Protein AF-A0A7X7PK47-F1 (afdb_monomer)

Secondary structure (DSSP, 8-state):
-BTTB-----SS-PPPTTPPP---TT----PPEEEEEE-TTTSPSSP-GGG-TT--TT-SB-TT-BGGGT--TT-HHHHHHHHTTEEEEEE---SSSSEEEEEEEEE----SSSTTTBPTTPPPEEEEE-THHHHHHHTTTTS--SHHHHHHHHHHHHHHHHHHHHHHHSTT-PPPP-HHHHHHHHHHHTSSEEEEEE-SHHHHHHHHHHHHHHT--EEEEEE-TTGGGSHHHHHHTT-EEE--SS--S---

pLDDT: mean 95.11, std 7.19, range [50.38, 98.88]

Mean predicted aligned error: 4.0 Å

Nearest PDB structures (foldseek):
  3ooq-assembly1_E  TM=9.339E-01  e=2.790E-23  Thermotoga maritima MSB8
  3k31-assembly1_B  TM=4.280E-01  e=1.822E+00  Anaplasma phagocytophilum str. HZ
  2wyv-assembly1_B  TM=4.588E-01  e=3.217E+00  Thermus thermophilus HB8
  7fc8-assembly1_A  TM=3.462E-01  e=1.329E+00  Moraxella catarrhalis BBH18
  7e2b-assembly1_A  TM=2.911E-01  e=6.862E+00  Pyrococcus furiosus DSM 3638

Solvent-accessible surface area (backbone atoms only — not comparable to full-atom values): 14018 Å² total; per-residue (Å²): 114,57,97,95,36,85,79,79,87,76,92,85,71,82,80,60,89,93,60,89,82,78,91,55,82,97,60,87,88,73,81,64,41,73,43,84,76,35,46,69,24,16,56,28,64,85,76,47,82,93,51,56,60,33,56,74,87,85,44,47,67,33,38,57,42,49,34,65,80,46,39,37,55,75,25,58,57,58,59,54,39,40,75,73,40,34,37,32,35,27,29,34,31,49,43,51,18,47,27,33,6,26,18,38,41,26,36,62,57,96,35,92,40,48,76,75,17,49,36,86,90,59,61,43,29,36,24,24,23,48,62,68,43,19,20,64,65,19,43,88,66,88,38,30,60,38,62,68,39,47,53,53,50,51,52,54,53,51,54,53,13,54,49,50,51,52,28,59,72,39,92,90,47,62,63,81,92,46,59,40,44,50,44,49,30,32,29,57,72,65,64,26,41,31,35,33,34,29,48,50,43,71,58,48,52,53,52,49,54,52,23,65,73,70,62,40,66,61,48,27,31,33,50,28,72,31,40,85,82,42,50,65,63,32,58,78,66,67,35,45,69,50,57,68,98,62,96,71,83,88,82,130

Structure (mmCIF, N/CA/C/O backbone):
data_AF-A0A7X7PK47-F1
#
_entry.id   AF-A0A7X7PK47-F1
#
loop_
_atom_site.group_PDB
_atom_site.id
_atom_site.type_symbol
_atom_site.label_atom_id
_atom_site.label_alt_id
_atom_site.label_comp_id
_atom_site.label_asym_id
_atom_site.label_entity_id
_atom_site.label_seq_id
_atom_site.pdbx_PDB_ins_code
_atom_site.Cartn_x
_atom_site.Cartn_y
_atom_site.Cartn_z
_atom_site.occupancy
_atom_site.B_iso_or_equiv
_atom_site.auth_seq_id
_atom_site.auth_comp_id
_atom_site.auth_asym_id
_atom_site.auth_atom_id
_atom_site.pdbx_PDB_model_num
ATOM 1 N N . MET A 1 1 ? -21.290 -9.380 22.394 1.00 89.62 1 MET A N 1
ATOM 2 C CA . MET A 1 1 ? -20.105 -9.944 21.702 1.00 89.62 1 MET A CA 1
ATOM 3 C C . MET A 1 1 ? -19.661 -11.209 22.420 1.00 89.62 1 MET A C 1
ATOM 5 O O . MET A 1 1 ? -19.899 -11.308 23.618 1.00 89.62 1 MET A O 1
ATOM 9 N N . ARG A 1 2 ? -19.032 -12.152 21.716 1.00 91.00 2 ARG A N 1
ATOM 10 C CA . ARG A 1 2 ? -18.407 -13.356 22.290 1.00 91.00 2 ARG A CA 1
ATOM 11 C C . ARG A 1 2 ? -17.123 -13.644 21.514 1.00 91.00 2 ARG A C 1
ATOM 13 O O . ARG A 1 2 ? -17.132 -13.493 20.296 1.00 91.00 2 ARG A O 1
ATOM 20 N N . ASP A 1 3 ? -16.032 -13.955 22.209 1.00 90.94 3 ASP A N 1
ATOM 21 C CA . ASP A 1 3 ? -14.721 -14.268 21.610 1.00 90.94 3 ASP A CA 1
ATOM 22 C C . ASP A 1 3 ? -14.247 -13.227 20.577 1.00 90.94 3 ASP A C 1
ATOM 24 O O . ASP A 1 3 ? -13.788 -13.547 19.482 1.00 90.94 3 ASP A O 1
ATOM 28 N N . GLY A 1 4 ? -14.436 -11.941 20.899 1.00 89.50 4 GLY A N 1
ATOM 29 C CA . GLY A 1 4 ? -14.064 -10.824 20.024 1.00 89.50 4 GLY A CA 1
ATOM 30 C C . GLY A 1 4 ? -14.956 -10.631 18.788 1.00 89.50 4 GLY A C 1
ATOM 31 O O . GLY A 1 4 ? -14.645 -9.785 17.956 1.00 89.50 4 GLY A O 1
ATOM 32 N N . LYS A 1 5 ? -16.067 -11.370 18.659 1.00 93.69 5 LYS A N 1
ATOM 33 C CA . LYS A 1 5 ? -16.994 -11.296 17.520 1.00 93.69 5 LYS A CA 1
ATOM 34 C C . LYS A 1 5 ? -18.368 -10.750 17.908 1.00 93.69 5 LYS A C 1
ATOM 36 O O . LYS A 1 5 ? -18.851 -10.911 19.038 1.00 93.69 5 LYS A O 1
ATOM 41 N N . ILE A 1 6 ? -19.016 -10.104 16.943 1.00 94.88 6 ILE A N 1
ATOM 42 C CA . ILE A 1 6 ? -20.421 -9.696 17.028 1.00 94.88 6 ILE A CA 1
ATOM 43 C C . ILE A 1 6 ? -21.282 -10.945 16.801 1.00 94.88 6 ILE A C 1
ATOM 45 O O . ILE A 1 6 ? -21.094 -11.645 15.813 1.00 94.88 6 ILE A O 1
ATOM 49 N N . VAL A 1 7 ? -22.195 -11.237 17.732 1.00 94.06 7 VAL A N 1
ATOM 50 C CA . VAL A 1 7 ? -23.067 -12.432 17.685 1.00 94.06 7 VAL A CA 1
ATOM 51 C C . VAL A 1 7 ? -24.526 -12.104 17.369 1.00 94.06 7 VAL A C 1
ATOM 53 O O . VAL A 1 7 ? -25.269 -12.986 16.961 1.00 94.06 7 VAL A O 1
ATOM 56 N N . ALA A 1 8 ? -24.938 -10.850 17.567 1.00 93.62 8 ALA A N 1
ATOM 57 C CA . ALA A 1 8 ? -26.278 -10.355 17.278 1.00 93.62 8 ALA A CA 1
ATOM 58 C C . ALA A 1 8 ? -26.243 -8.821 17.150 1.00 93.62 8 ALA A C 1
ATOM 60 O O . ALA A 1 8 ? -25.440 -8.170 17.824 1.00 93.62 8 ALA A O 1
ATOM 61 N N . VAL A 1 9 ? -27.112 -8.266 16.300 1.00 94.81 9 VAL A N 1
ATOM 62 C CA . VAL A 1 9 ? -27.366 -6.824 16.129 1.00 94.81 9 VAL A CA 1
ATOM 63 C C . VAL A 1 9 ? -28.874 -6.634 15.946 1.00 94.81 9 VAL A C 1
ATOM 65 O O . VAL A 1 9 ? -29.484 -7.354 15.161 1.00 94.81 9 VAL A O 1
ATOM 68 N N . GLY A 1 10 ? -29.489 -5.717 16.694 1.00 93.31 10 GLY A N 1
ATOM 69 C CA . GLY A 1 10 ? -30.947 -5.583 16.771 1.00 93.31 10 GLY A CA 1
ATOM 70 C C . GLY A 1 10 ? -31.377 -4.575 17.838 1.00 93.31 10 GLY A C 1
ATOM 71 O O . GLY A 1 10 ? -30.533 -4.063 18.569 1.00 93.31 10 GLY A O 1
ATOM 72 N N . ARG A 1 11 ? -32.680 -4.268 17.898 1.00 91.44 11 ARG A N 1
ATOM 73 C CA . AR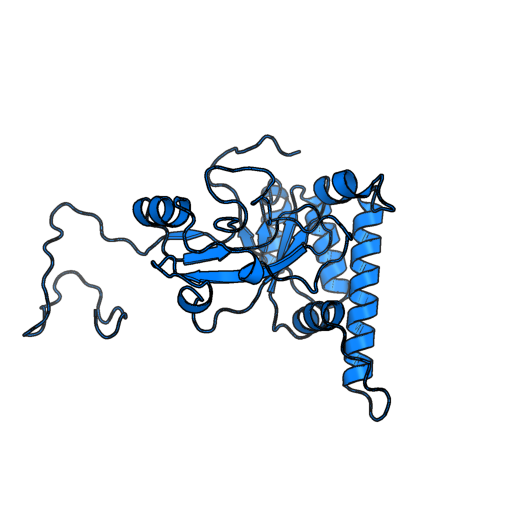G A 1 11 ? -33.243 -3.259 18.818 1.00 91.44 11 ARG A CA 1
ATOM 74 C C . ARG A 1 11 ? -33.498 -3.804 20.224 1.00 91.44 11 ARG A C 1
ATOM 76 O O . ARG A 1 11 ? -33.153 -3.138 21.189 1.00 91.44 11 ARG A O 1
ATOM 83 N N . ASP A 1 12 ? -34.004 -5.029 20.314 1.00 89.94 12 ASP A N 1
ATOM 84 C CA . ASP A 1 12 ? -34.453 -5.644 21.567 1.00 89.94 12 ASP A CA 1
ATOM 85 C C . ASP A 1 12 ? -33.727 -6.981 21.772 1.00 89.94 12 ASP A C 1
ATOM 87 O O . ASP A 1 12 ? -34.312 -8.058 21.695 1.00 89.94 12 ASP A O 1
ATOM 91 N N . ILE A 1 13 ? -32.400 -6.918 21.921 1.00 91.56 13 ILE A N 1
ATOM 92 C CA . ILE A 1 13 ? -31.579 -8.104 22.188 1.00 91.56 13 ILE A CA 1
ATOM 93 C C . ILE A 1 13 ? -31.424 -8.261 23.695 1.00 91.56 13 ILE A C 1
ATOM 95 O O . ILE A 1 13 ? -30.743 -7.460 24.337 1.00 91.56 13 ILE A O 1
ATOM 99 N N . ASP A 1 14 ? -31.977 -9.342 24.235 1.00 89.19 14 ASP A N 1
ATOM 100 C CA . ASP A 1 14 ? -31.750 -9.714 25.625 1.00 89.19 14 ASP A CA 1
ATOM 101 C C . ASP A 1 14 ? -30.285 -10.097 25.854 1.00 89.19 14 ASP A C 1
ATOM 103 O O . ASP A 1 14 ? -29.703 -10.921 25.139 1.00 89.19 14 ASP A O 1
ATOM 107 N N . ALA A 1 15 ? -29.678 -9.509 26.884 1.00 89.31 15 ALA A N 1
ATOM 108 C CA . ALA A 1 15 ? -28.347 -9.894 27.321 1.00 89.31 15 ALA A CA 1
ATOM 109 C C . ALA A 1 15 ? -28.415 -11.268 28.016 1.00 89.31 15 ALA A C 1
ATOM 111 O O . ALA A 1 15 ? -29.100 -11.398 29.034 1.00 89.31 15 ALA A O 1
ATOM 112 N N . PRO A 1 16 ? -27.692 -12.298 27.528 1.00 88.12 16 PRO A N 1
ATOM 113 C CA . PRO A 1 16 ? -27.617 -13.575 28.226 1.00 88.12 16 PRO A CA 1
ATOM 114 C C . PRO A 1 16 ? -27.041 -13.409 29.644 1.00 88.12 16 PRO A C 1
ATOM 116 O O . PRO A 1 16 ? -26.240 -12.495 29.876 1.00 88.12 16 PRO A O 1
ATOM 119 N N . PRO A 1 17 ? -27.362 -14.318 30.584 1.00 90.56 17 PRO A N 1
ATOM 120 C CA . PRO A 1 17 ? -26.787 -14.291 31.925 1.00 90.56 17 PRO A CA 1
ATOM 121 C C . PRO A 1 17 ? -25.252 -14.256 31.902 1.00 90.56 17 PRO A C 1
ATOM 123 O O . PRO A 1 17 ? -24.614 -14.933 31.096 1.00 90.56 17 PRO A O 1
ATOM 126 N N . GLY A 1 18 ? -24.655 -13.471 32.803 1.00 89.00 18 GLY A N 1
ATOM 127 C CA . GLY A 1 18 ? -23.197 -13.372 32.951 1.00 89.00 18 GLY A CA 1
ATOM 128 C C . GLY A 1 18 ? -22.487 -12.500 31.908 1.00 89.00 18 GLY A C 1
ATOM 129 O O . GLY A 1 18 ? -21.261 -12.410 31.930 1.00 89.00 18 GLY A O 1
ATOM 130 N N . VAL A 1 19 ? -23.218 -11.835 31.008 1.00 92.06 19 VAL A N 1
ATOM 131 C CA . VAL A 1 19 ? -22.637 -10.873 30.062 1.00 92.06 19 VAL A CA 1
ATOM 132 C C . VAL A 1 19 ? -22.587 -9.478 30.686 1.00 92.06 19 VAL A C 1
ATOM 134 O O . VAL A 1 19 ? -23.551 -9.010 31.287 1.00 92.06 19 VAL A O 1
ATOM 137 N N . ARG A 1 20 ? -21.460 -8.778 30.511 1.00 92.56 20 ARG A N 1
ATOM 138 C CA . ARG A 1 20 ? -21.341 -7.363 30.880 1.00 92.56 20 ARG A CA 1
ATOM 139 C C . 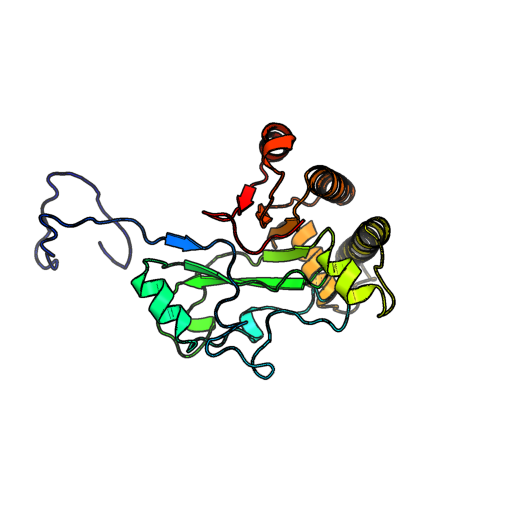ARG A 1 20 ? -22.246 -6.515 29.987 1.00 92.56 20 ARG A C 1
ATOM 141 O O . ARG A 1 20 ? -22.025 -6.445 28.779 1.00 92.56 20 ARG A O 1
ATOM 148 N N . VAL A 1 21 ? -23.201 -5.824 30.600 1.00 93.69 21 VAL A N 1
ATOM 149 C CA . VAL A 1 21 ? -24.026 -4.809 29.937 1.00 93.69 21 VAL A CA 1
ATOM 150 C C . VAL A 1 21 ? -23.336 -3.453 30.060 1.00 93.69 21 VAL A C 1
ATOM 152 O O . VAL A 1 21 ? -22.875 -3.076 31.137 1.00 93.69 21 VAL A O 1
ATOM 155 N N . ILE A 1 22 ? -23.225 -2.739 28.942 1.00 94.25 22 ILE A N 1
ATOM 156 C CA . ILE A 1 22 ? -22.729 -1.363 28.889 1.00 94.25 22 ILE A CA 1
ATOM 157 C C . ILE A 1 22 ? -23.900 -0.503 28.424 1.00 94.25 22 ILE A C 1
ATOM 159 O O . ILE A 1 22 ? -24.361 -0.668 27.297 1.00 94.25 22 ILE A O 1
ATOM 163 N N . ASP A 1 23 ? -24.383 0.387 29.291 1.00 93.50 23 ASP A N 1
ATOM 164 C CA . ASP A 1 23 ? -25.418 1.353 28.928 1.00 93.50 23 ASP A CA 1
ATOM 165 C C . ASP A 1 23 ? -24.807 2.459 28.056 1.00 93.50 23 ASP A C 1
ATOM 167 O O . ASP A 1 23 ? -23.965 3.241 28.500 1.00 93.50 23 ASP A O 1
ATOM 171 N N . ALA A 1 24 ? -25.214 2.482 26.790 1.00 95.06 24 ALA A N 1
ATOM 172 C CA . ALA A 1 24 ? -24.794 3.456 25.793 1.00 95.06 24 ALA A CA 1
ATOM 173 C C . ALA A 1 24 ? -25.931 4.432 25.436 1.00 95.06 24 ALA A C 1
ATOM 175 O O . ALA A 1 24 ? -25.931 5.003 24.345 1.00 95.06 24 ALA A O 1
ATOM 176 N N . THR A 1 25 ? -26.912 4.629 26.325 1.00 96.31 25 THR A N 1
ATOM 177 C CA . THR A 1 25 ? -28.018 5.571 26.107 1.00 96.31 25 THR A CA 1
ATOM 178 C C . THR A 1 25 ? -27.485 6.969 25.778 1.00 96.31 25 THR A C 1
ATOM 180 O O . THR A 1 25 ? -26.636 7.524 26.478 1.00 96.31 25 THR A O 1
ATOM 183 N N . GLY A 1 26 ? -27.959 7.542 24.667 1.00 97.56 26 GLY A N 1
ATOM 184 C CA . GLY A 1 26 ? -27.499 8.843 24.167 1.00 97.56 26 GLY A CA 1
ATOM 185 C C . GLY A 1 26 ? -26.080 8.845 23.578 1.00 97.56 26 GLY A C 1
ATOM 186 O O . GLY A 1 26 ? -25.513 9.919 23.375 1.00 97.56 26 GLY A O 1
ATOM 187 N N . LYS A 1 27 ? -25.484 7.674 23.321 1.00 97.00 27 LYS A N 1
ATOM 188 C CA . LYS A 1 27 ? -24.175 7.517 22.669 1.00 97.00 27 LYS A CA 1
ATOM 189 C C . LYS A 1 27 ? -24.319 6.884 21.288 1.00 97.00 27 LYS A C 1
ATOM 191 O O . LYS A 1 27 ? -25.345 6.301 20.949 1.00 97.00 27 LYS A O 1
ATOM 196 N N . TRP A 1 28 ? -23.246 6.981 20.511 1.00 95.94 28 TRP A N 1
ATOM 197 C CA . TRP A 1 28 ? -23.112 6.312 19.224 1.00 95.94 28 TRP A CA 1
ATOM 198 C C . TRP A 1 28 ? -22.205 5.096 19.367 1.00 95.94 28 TRP A C 1
ATOM 200 O O . TRP A 1 28 ? -21.148 5.174 19.990 1.00 95.94 28 TRP A O 1
ATOM 210 N N . VAL A 1 29 ? -22.622 3.983 18.768 1.00 94.75 29 VAL A N 1
ATOM 211 C CA . VAL A 1 29 ? -21.804 2.779 18.621 1.00 94.75 29 VAL A CA 1
ATOM 212 C C . VAL A 1 29 ? -21.589 2.570 17.133 1.00 94.75 29 VAL A C 1
ATOM 214 O O . VAL A 1 29 ? -22.546 2.374 16.386 1.00 94.75 29 VAL A O 1
ATOM 217 N N . THR A 1 30 ? -20.336 2.636 16.700 1.00 96.31 30 THR A N 1
ATOM 218 C CA . THR A 1 30 ? -19.949 2.483 15.297 1.00 96.31 30 THR A CA 1
ATOM 219 C C . THR A 1 30 ? -18.968 1.322 15.156 1.00 96.31 30 THR A C 1
ATOM 221 O O . THR A 1 30 ? -18.311 0.942 16.131 1.00 96.31 30 THR A O 1
ATOM 224 N N . PRO A 1 31 ? -18.813 0.757 13.949 1.00 96.44 31 PRO A N 1
ATOM 225 C CA . PRO A 1 31 ? -17.600 0.029 13.616 1.00 96.44 31 PRO A CA 1
ATOM 226 C C . PRO A 1 31 ? -16.376 0.923 13.839 1.00 96.44 31 PRO A C 1
ATOM 228 O O . PRO A 1 31 ? -16.463 2.152 13.745 1.00 96.44 31 PRO A O 1
ATOM 231 N N . GLY A 1 32 ? -15.236 0.304 14.123 1.00 97.44 32 GLY A N 1
ATOM 232 C CA . GLY A 1 32 ? -13.972 1.022 14.105 1.00 97.44 32 GLY A CA 1
ATOM 233 C C . GLY A 1 32 ? -13.611 1.449 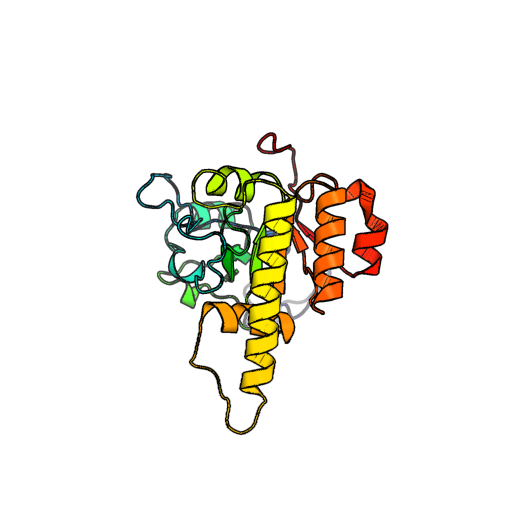12.683 1.00 97.44 32 GLY A C 1
ATOM 234 O O . GLY A 1 32 ? -13.883 0.726 11.723 1.00 97.44 32 GLY A O 1
ATOM 235 N N . VAL A 1 33 ? -12.992 2.619 12.551 1.00 97.56 33 VAL A N 1
ATOM 236 C CA . VAL A 1 33 ? -12.533 3.145 11.263 1.00 97.56 33 VAL A CA 1
ATOM 237 C C . VAL A 1 33 ? -11.329 2.333 10.783 1.00 97.56 33 VAL A C 1
ATOM 239 O O . VAL A 1 33 ? -10.490 1.909 11.590 1.00 97.56 33 VAL A O 1
ATOM 242 N N . ILE A 1 34 ? -11.274 2.101 9.471 1.00 97.31 34 ILE A N 1
ATOM 243 C CA . ILE A 1 34 ? -10.166 1.443 8.779 1.00 97.31 34 ILE A CA 1
AT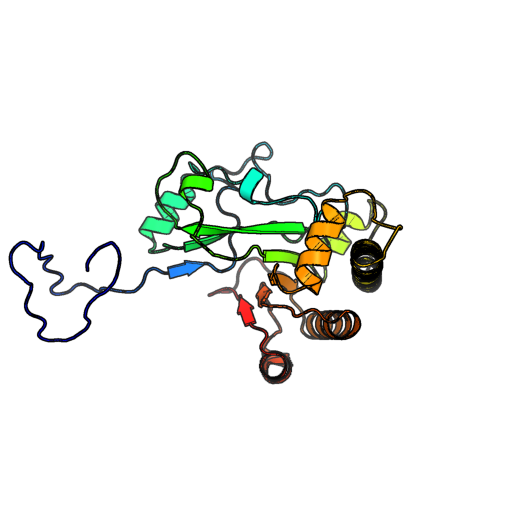OM 244 C C . ILE A 1 34 ? -9.465 2.497 7.931 1.00 97.31 34 ILE A C 1
ATOM 246 O O . ILE A 1 34 ? -10.080 3.080 7.042 1.00 97.31 34 ILE A O 1
ATOM 250 N N . ASP A 1 35 ? -8.185 2.716 8.200 1.00 96.75 35 ASP A N 1
ATOM 251 C CA . ASP A 1 35 ? -7.337 3.561 7.369 1.00 96.75 35 ASP A CA 1
ATOM 252 C C . ASP A 1 35 ? -6.606 2.691 6.335 1.00 96.75 35 ASP A C 1
ATOM 254 O O . ASP A 1 35 ? -5.725 1.899 6.675 1.00 96.75 35 ASP A O 1
ATOM 258 N N . SER A 1 36 ? -6.995 2.797 5.064 1.00 96.19 36 SER A N 1
ATOM 259 C CA . SER A 1 36 ? -6.420 1.986 3.981 1.00 96.19 36 SER A CA 1
ATOM 260 C C . SER A 1 36 ? -5.066 2.488 3.470 1.00 96.19 36 SER A C 1
ATOM 262 O O . SER A 1 36 ? -4.492 1.862 2.586 1.00 96.19 36 SER A O 1
ATOM 264 N N . HIS A 1 37 ? -4.567 3.630 3.950 1.00 97.06 37 HIS A N 1
ATOM 265 C CA . HIS A 1 37 ? -3.251 4.138 3.565 1.00 97.06 37 HIS A CA 1
ATOM 266 C C . HIS A 1 37 ? -2.679 4.974 4.695 1.00 97.06 37 HIS A C 1
ATOM 268 O O . HIS A 1 37 ? -2.955 6.166 4.810 1.00 97.06 37 HIS A O 1
ATOM 274 N N . SER A 1 38 ? -1.768 4.369 5.445 1.00 96.94 38 SER A N 1
ATOM 275 C CA . SER A 1 38 ? -1.103 5.020 6.557 1.00 96.94 38 SER A CA 1
ATOM 276 C C . SER A 1 38 ? 0.415 4.912 6.468 1.00 96.94 38 SER A C 1
ATOM 278 O O . SER A 1 38 ? 0.968 4.029 5.810 1.00 96.94 38 SER A O 1
ATOM 280 N N . HIS A 1 39 ? 1.076 5.817 7.181 1.00 97.12 39 HIS A N 1
ATOM 281 C CA . HIS A 1 39 ? 2.518 5.795 7.422 1.00 97.12 39 HIS A CA 1
ATOM 282 C C . HIS A 1 39 ? 2.842 5.857 8.926 1.00 97.12 39 HIS A C 1
ATOM 284 O O . HIS A 1 39 ? 3.969 6.168 9.303 1.00 97.12 39 HIS A O 1
ATOM 290 N N . LEU A 1 40 ? 1.850 5.621 9.799 1.00 96.94 40 LEU A N 1
ATOM 291 C CA . LEU A 1 40 ? 2.068 5.619 11.248 1.00 96.94 40 LEU A CA 1
ATOM 292 C C . LEU A 1 40 ? 3.109 4.571 11.648 1.00 96.94 40 LEU A C 1
ATOM 294 O O . LEU A 1 40 ? 3.144 3.479 11.083 1.00 96.94 40 LEU A O 1
ATOM 298 N N . GLY A 1 41 ? 3.945 4.905 12.627 1.00 97.12 41 GLY A N 1
ATOM 299 C CA . GLY A 1 41 ? 5.080 4.081 13.036 1.00 97.12 41 GLY A CA 1
ATOM 300 C C . GLY A 1 41 ? 6.304 4.180 12.120 1.00 97.12 41 GLY A C 1
ATOM 301 O O . GLY A 1 41 ? 7.406 4.172 12.654 1.00 97.12 41 GLY A O 1
ATOM 302 N N . ASP A 1 42 ? 6.131 4.320 10.800 1.00 97.50 42 ASP A N 1
ATOM 303 C CA . ASP A 1 42 ? 7.233 4.554 9.841 1.00 97.50 42 ASP A CA 1
ATOM 304 C C . ASP A 1 42 ? 7.652 6.035 9.778 1.00 97.50 42 ASP A C 1
ATOM 306 O O . ASP A 1 42 ? 8.787 6.364 9.439 1.00 97.50 42 ASP A O 1
ATOM 310 N N . TYR A 1 43 ? 6.716 6.938 10.092 1.00 97.00 43 TYR A N 1
ATOM 311 C CA . TYR A 1 43 ? 6.944 8.369 10.304 1.00 97.00 43 TYR A CA 1
ATOM 312 C C . TYR A 1 43 ? 6.367 8.796 11.662 1.00 97.00 43 TYR A C 1
ATOM 314 O O . TYR A 1 43 ? 5.282 9.388 11.717 1.00 97.00 43 TYR A O 1
ATOM 322 N N . PRO A 1 44 ? 7.047 8.464 12.773 1.00 96.19 44 PRO A N 1
ATOM 323 C CA . PRO A 1 44 ? 6.519 8.671 14.109 1.00 96.19 44 PRO A CA 1
ATOM 324 C C . PRO A 1 44 ? 6.569 10.132 14.560 1.00 96.19 44 PRO A C 1
ATOM 326 O O . PRO A 1 44 ? 7.282 10.960 13.989 1.00 96.19 44 PRO A O 1
ATOM 329 N N . ALA A 1 45 ? 5.823 10.444 15.624 1.00 93.94 45 ALA A N 1
ATOM 330 C CA . ALA A 1 45 ? 5.859 11.754 16.266 1.00 93.94 45 ALA A CA 1
ATOM 331 C C . ALA A 1 45 ? 6.674 11.732 17.582 1.00 93.94 45 ALA A C 1
ATOM 333 O O . ALA A 1 45 ? 6.498 10.818 18.390 1.00 93.94 45 ALA A O 1
ATOM 334 N N . PRO A 1 46 ? 7.498 12.762 17.868 1.00 93.62 46 PRO A N 1
ATOM 335 C CA . PRO A 1 46 ? 7.842 13.873 16.982 1.00 93.62 46 PRO A CA 1
ATOM 336 C C . PRO A 1 46 ? 8.684 13.402 15.788 1.00 93.62 46 PRO A C 1
ATOM 338 O O . PRO A 1 46 ? 9.605 12.604 15.946 1.00 93.62 46 PRO A O 1
ATOM 341 N N . GLY A 1 47 ? 8.377 13.929 14.601 1.00 93.88 47 GLY A N 1
ATOM 342 C CA . GLY A 1 47 ? 9.101 13.587 13.381 1.00 93.88 47 GLY A CA 1
ATOM 343 C C . GLY A 1 47 ? 10.483 14.231 13.365 1.00 93.88 47 GLY A C 1
ATOM 344 O O . GLY A 1 47 ? 10.598 15.456 13.428 1.00 93.88 47 GLY A O 1
ATOM 345 N N . VAL A 1 48 ? 11.523 13.406 13.268 1.00 93.12 48 VAL A N 1
ATOM 346 C CA . VAL A 1 48 ? 12.915 13.824 13.059 1.00 93.12 48 VAL A CA 1
ATOM 347 C C . VAL A 1 48 ? 13.567 12.926 12.012 1.00 93.12 48 VAL A C 1
ATOM 349 O O . VAL A 1 48 ? 13.118 11.805 11.789 1.00 93.12 48 VAL A O 1
ATOM 352 N N . ASP A 1 49 ? 14.652 13.388 11.390 1.00 92.12 49 ASP A N 1
ATOM 353 C CA . ASP A 1 49 ? 15.316 12.646 10.307 1.00 92.12 49 ASP A CA 1
ATOM 354 C C . ASP A 1 49 ? 15.735 11.225 10.717 1.00 92.12 49 ASP A C 1
ATOM 356 O O . ASP A 1 49 ? 15.657 10.303 9.913 1.00 92.12 49 ASP A O 1
ATOM 360 N N . ALA A 1 50 ? 16.123 11.034 11.983 1.00 91.88 50 ALA A N 1
ATOM 361 C CA . ALA A 1 50 ? 16.588 9.753 12.518 1.00 91.88 50 ALA A CA 1
ATOM 362 C C . ALA A 1 50 ? 15.506 8.662 12.627 1.00 91.88 50 ALA A C 1
ATOM 364 O O . ALA A 1 50 ? 15.845 7.524 12.929 1.00 91.88 50 ALA A O 1
ATOM 365 N N . VAL A 1 51 ? 14.232 9.014 12.442 1.00 91.00 51 VA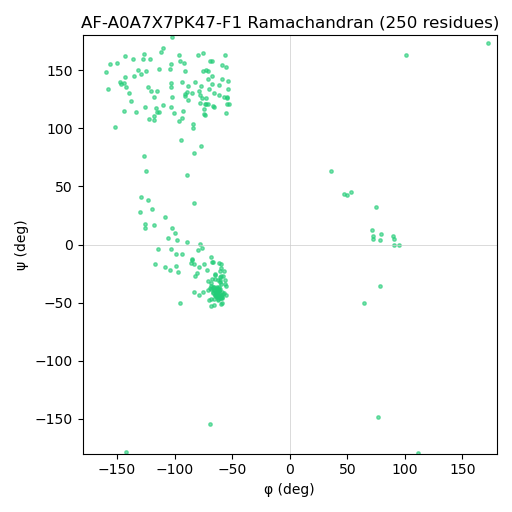L A N 1
ATOM 366 C CA . VAL A 1 51 ? 13.085 8.090 12.516 1.00 91.00 51 VAL A CA 1
ATOM 367 C C . VAL A 1 51 ? 12.240 8.144 11.238 1.00 91.00 51 VAL A C 1
ATOM 369 O O . VAL A 1 51 ? 11.067 7.794 11.235 1.00 91.00 51 VAL A O 1
ATOM 372 N N . SER A 1 52 ? 12.810 8.674 10.152 1.00 93.94 52 SER A N 1
ATOM 373 C CA . SER A 1 52 ? 12.128 8.919 8.879 1.00 93.94 52 SER A CA 1
ATOM 374 C C . SER A 1 52 ? 12.209 7.695 7.957 1.00 93.94 52 SER A C 1
ATOM 376 O O . SER A 1 52 ? 12.737 7.773 6.847 1.00 93.94 52 SER A O 1
ATOM 378 N N . ASP A 1 53 ? 11.681 6.558 8.409 1.00 96.75 53 ASP A N 1
ATOM 379 C CA . ASP A 1 53 ? 11.902 5.244 7.784 1.00 96.75 53 ASP A CA 1
ATOM 380 C C . ASP A 1 53 ? 10.882 4.885 6.684 1.00 96.75 53 ASP A C 1
ATOM 382 O O . ASP A 1 53 ? 10.950 3.826 6.065 1.00 96.75 53 ASP A O 1
ATOM 386 N N . GLY A 1 54 ? 9.939 5.777 6.367 1.00 96.88 54 GLY A N 1
ATOM 387 C CA . GLY A 1 54 ? 8.873 5.481 5.403 1.00 96.88 54 GLY A CA 1
ATOM 388 C C . GLY A 1 54 ? 9.253 5.500 3.911 1.00 96.88 54 GLY A C 1
ATOM 389 O O . GLY A 1 54 ? 8.386 5.228 3.084 1.00 96.88 54 GLY A O 1
ATOM 390 N N . ASN A 1 55 ? 10.486 5.832 3.502 1.00 97.62 55 ASN A N 1
ATOM 391 C CA . ASN A 1 55 ? 10.925 5.715 2.097 1.00 97.62 55 ASN A CA 1
ATOM 392 C C . ASN A 1 55 ? 12.401 5.293 1.988 1.00 97.62 55 ASN A C 1
ATOM 394 O O . ASN A 1 55 ? 13.294 6.090 2.273 1.00 97.62 55 ASN A O 1
ATOM 398 N N . GLU A 1 56 ? 12.658 4.107 1.434 1.00 97.75 56 GLU A N 1
ATOM 399 C CA . GLU A 1 56 ? 14.009 3.598 1.160 1.00 97.75 56 GLU A CA 1
ATOM 400 C C . GLU A 1 56 ? 14.554 4.150 -0.175 1.00 97.75 56 GLU A C 1
ATOM 402 O O . GLU A 1 56 ? 14.487 3.515 -1.225 1.00 97.75 56 GLU A O 1
ATOM 407 N N . MET A 1 57 ? 15.030 5.398 -0.181 1.00 96.56 57 MET A N 1
ATOM 408 C CA . MET A 1 57 ? 15.325 6.163 -1.410 1.00 96.56 57 MET A CA 1
ATOM 409 C C . MET A 1 57 ? 16.703 5.887 -2.043 1.00 96.56 57 MET A C 1
ATOM 411 O O . MET A 1 57 ? 17.356 6.812 -2.554 1.00 96.56 57 MET A O 1
ATOM 415 N N . VAL A 1 58 ? 17.170 4.640 -1.986 1.00 96.06 58 VAL A N 1
ATOM 416 C CA . VAL A 1 58 ? 18.470 4.216 -2.538 1.00 96.06 58 VAL A CA 1
ATOM 417 C C . VAL A 1 58 ? 18.357 3.587 -3.928 1.00 96.06 58 VAL A C 1
ATOM 419 O O . VAL A 1 58 ? 19.324 3.635 -4.687 1.00 96.06 58 VAL A O 1
ATOM 422 N N . ASN A 1 59 ? 17.186 3.054 -4.297 1.00 97.38 59 ASN A N 1
ATOM 423 C CA . ASN A 1 59 ? 16.910 2.462 -5.608 1.00 97.38 59 ASN A CA 1
ATOM 424 C C . ASN A 1 59 ? 15.434 2.679 -6.004 1.00 97.38 59 ASN A C 1
ATOM 426 O O . ASN A 1 59 ? 14.552 2.548 -5.158 1.00 97.38 59 ASN A O 1
ATOM 430 N N . PRO A 1 60 ? 15.106 2.998 -7.272 1.00 98.06 60 PRO A N 1
ATOM 431 C CA . PRO A 1 60 ? 13.711 3.106 -7.703 1.00 98.06 60 PRO A CA 1
ATOM 432 C C . PRO A 1 60 ? 12.894 1.812 -7.544 1.00 98.06 60 PRO A C 1
ATOM 434 O O . PRO A 1 60 ? 11.666 1.902 -7.475 1.00 98.06 60 PRO A O 1
ATOM 437 N N . ASN A 1 61 ? 13.531 0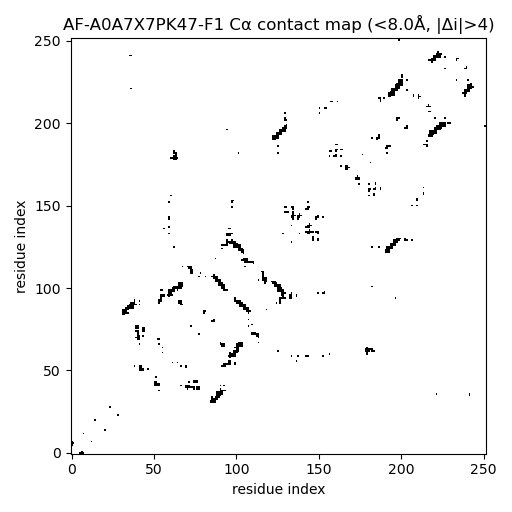.639 -7.499 1.00 98.62 61 ASN A N 1
ATOM 438 C CA . ASN A 1 61 ? 12.911 -0.628 -7.128 1.00 98.62 61 ASN A CA 1
ATOM 439 C C . ASN A 1 61 ? 13.514 -1.125 -5.810 1.00 98.62 61 ASN A C 1
ATOM 441 O O . ASN A 1 61 ? 14.702 -1.418 -5.752 1.00 98.62 61 ASN A O 1
ATOM 445 N N . THR A 1 62 ? 12.688 -1.174 -4.769 1.00 98.62 62 THR A N 1
ATOM 446 C CA . THR A 1 62 ? 13.023 -1.747 -3.460 1.00 98.62 62 THR A CA 1
ATOM 447 C C . THR A 1 62 ? 11.933 -2.730 -3.035 1.00 98.62 62 THR A C 1
ATOM 449 O O . THR A 1 62 ? 11.465 -2.711 -1.896 1.00 98.62 62 THR A O 1
ATOM 452 N N . ALA A 1 63 ? 11.419 -3.547 -3.960 1.00 98.69 63 ALA A N 1
ATOM 453 C CA . ALA A 1 63 ? 10.329 -4.483 -3.667 1.00 98.69 63 ALA A CA 1
ATOM 454 C C . ALA A 1 63 ? 10.693 -5.526 -2.586 1.00 98.69 63 ALA A C 1
ATOM 456 O O . ALA A 1 63 ? 9.809 -6.165 -2.012 1.00 98.69 63 ALA A O 1
ATOM 457 N N . GLU A 1 64 ? 11.977 -5.690 -2.280 1.00 98.44 64 GLU A N 1
ATOM 458 C CA . GLU A 1 64 ? 12.516 -6.537 -1.224 1.00 98.44 64 GLU A CA 1
ATOM 459 C C . GLU A 1 64 ? 12.332 -5.980 0.196 1.00 98.44 64 GLU A C 1
ATOM 461 O O . GLU A 1 64 ? 12.466 -6.757 1.143 1.00 98.44 64 GLU A O 1
ATOM 466 N N . VAL A 1 65 ? 12.025 -4.683 0.370 1.00 98.44 65 VAL A N 1
ATOM 467 C CA . VAL A 1 65 ? 11.835 -4.059 1.698 1.00 98.44 65 VAL A CA 1
ATOM 468 C C . VAL A 1 65 ? 10.377 -4.082 2.151 1.00 98.44 65 VAL A C 1
ATOM 470 O O . VAL A 1 65 ? 9.456 -4.254 1.353 1.00 98.44 65 VAL A O 1
ATOM 473 N N . TRP A 1 66 ? 10.162 -4.010 3.466 1.00 98.00 66 TRP A N 1
ATOM 474 C CA . TRP A 1 66 ? 8.862 -4.242 4.096 1.00 98.00 66 TRP A CA 1
ATOM 475 C C . TRP A 1 66 ? 8.661 -3.196 5.190 1.00 98.00 66 TRP A C 1
ATOM 477 O O . TRP A 1 66 ? 9.461 -3.136 6.122 1.00 98.00 66 TRP A O 1
ATOM 487 N N . ALA A 1 67 ? 7.570 -2.432 5.116 1.00 97.94 67 ALA A N 1
ATOM 488 C CA . ALA A 1 67 ? 7.215 -1.440 6.133 1.00 97.94 67 ALA A CA 1
ATOM 489 C C . ALA A 1 67 ? 7.105 -2.064 7.534 1.00 97.94 67 ALA A C 1
ATOM 491 O O . ALA A 1 67 ? 7.446 -1.442 8.529 1.00 97.94 67 ALA A O 1
ATOM 492 N N . GLU A 1 68 ? 6.715 -3.342 7.650 1.00 96.88 68 GLU A N 1
ATOM 493 C CA . GLU A 1 68 ? 6.636 -3.990 8.968 1.00 96.88 68 GLU A CA 1
ATOM 494 C C . GLU A 1 68 ? 7.973 -4.025 9.728 1.00 96.88 68 GLU A C 1
ATOM 496 O O . GLU A 1 68 ? 7.967 -4.182 10.945 1.00 96.88 68 GLU A O 1
ATOM 501 N N . HIS A 1 69 ? 9.110 -3.873 9.045 1.00 97.25 69 HIS A N 1
ATOM 502 C CA . HIS A 1 69 ? 10.423 -3.827 9.688 1.00 97.25 69 HIS A CA 1
ATOM 503 C C . HIS A 1 69 ? 10.795 -2.439 10.232 1.00 97.25 69 HIS A C 1
ATOM 505 O O . HIS A 1 69 ? 11.699 -2.361 11.061 1.00 97.25 69 HIS A O 1
ATOM 511 N N . SER A 1 70 ? 10.112 -1.375 9.801 1.00 96.25 70 SER A N 1
ATOM 512 C CA . SER A 1 70 ? 10.335 0.007 10.249 1.00 96.25 70 SER A CA 1
ATOM 513 C C . SER A 1 70 ? 9.274 0.509 11.227 1.00 96.25 70 SER A C 1
ATOM 515 O O . SER A 1 70 ? 9.561 1.412 12.008 1.00 96.25 70 SER A O 1
ATOM 517 N N . VAL A 1 71 ? 8.077 -0.093 11.245 1.00 98.06 71 VAL A N 1
ATOM 518 C CA . VAL A 1 71 ? 6.986 0.338 12.132 1.00 98.06 71 VAL A CA 1
ATOM 519 C C . VAL A 1 71 ? 7.442 0.346 13.587 1.00 98.06 71 VAL A C 1
ATOM 521 O O . VAL A 1 71 ? 7.634 -0.716 14.184 1.00 98.06 71 VAL A O 1
ATOM 524 N N . TRP A 1 72 ? 7.513 1.536 14.191 1.00 97.50 72 TRP A N 1
ATOM 525 C CA . TRP A 1 72 ? 7.704 1.695 15.628 1.00 97.50 72 TRP A CA 1
ATOM 526 C C . TRP A 1 72 ? 6.356 1.594 16.368 1.00 97.50 72 TRP A C 1
ATOM 528 O O . TRP A 1 72 ? 5.587 2.556 16.378 1.00 97.50 72 TRP A O 1
ATOM 538 N N . PRO A 1 73 ? 6.035 0.469 17.043 1.00 97.38 73 PRO A N 1
ATOM 539 C CA . PRO A 1 73 ? 4.690 0.222 17.590 1.00 97.38 73 PRO A CA 1
ATOM 540 C C . PRO A 1 73 ? 4.289 1.159 18.736 1.00 97.38 73 PRO A C 1
ATOM 542 O O . PRO A 1 73 ? 3.123 1.215 19.117 1.00 97.38 73 PRO A O 1
ATOM 545 N N . GLN A 1 74 ? 5.268 1.859 19.313 1.00 95.81 74 GLN A N 1
ATOM 546 C CA . GLN A 1 74 ? 5.089 2.772 20.440 1.00 95.81 74 GLN A CA 1
ATOM 547 C C . GLN A 1 74 ? 5.012 4.241 20.002 1.00 95.81 74 GLN A C 1
ATOM 549 O O . GLN A 1 74 ? 5.033 5.122 20.860 1.00 95.81 74 GLN A O 1
ATOM 554 N N . ASP A 1 75 ? 4.917 4.508 18.695 1.00 97.19 75 ASP A N 1
ATOM 555 C CA . ASP A 1 75 ? 4.611 5.837 18.173 1.00 97.19 75 ASP A CA 1
ATOM 556 C C . ASP A 1 75 ? 3.323 6.376 18.836 1.00 97.19 75 ASP A C 1
ATOM 558 O O . ASP A 1 75 ? 2.259 5.755 18.703 1.00 97.19 75 ASP A O 1
ATOM 562 N N . PRO A 1 76 ? 3.374 7.527 19.538 1.00 96.44 76 PRO A N 1
ATOM 563 C CA . PRO A 1 76 ? 2.209 8.090 20.221 1.00 96.44 76 PRO A CA 1
ATOM 564 C C . PRO A 1 76 ? 1.044 8.411 19.272 1.00 96.44 76 PRO A C 1
ATOM 566 O O . PRO A 1 76 ? -0.098 8.550 19.719 1.00 96.44 76 PRO A O 1
ATOM 569 N N . GLN A 1 77 ? 1.286 8.494 17.961 1.00 97.19 77 GLN A N 1
ATOM 570 C CA . GLN A 1 77 ? 0.221 8.668 16.978 1.00 97.19 77 GLN A CA 1
ATOM 571 C C . GLN A 1 77 ? -0.735 7.469 16.906 1.00 97.19 77 GLN A C 1
ATOM 573 O O . GLN A 1 77 ? -1.901 7.666 16.567 1.00 97.19 77 GLN A O 1
ATOM 578 N N . PHE A 1 78 ? -0.317 6.247 17.267 1.00 98.25 78 PHE A N 1
ATOM 579 C CA . PHE A 1 78 ? -1.239 5.104 17.330 1.00 98.25 78 PHE A CA 1
ATOM 580 C C . PHE A 1 78 ? -2.326 5.314 18.387 1.00 98.25 78 PHE A C 1
ATOM 582 O O . PHE A 1 78 ? -3.500 5.040 18.127 1.00 98.25 78 PHE A O 1
ATOM 589 N N . ASP A 1 79 ? -1.954 5.833 19.558 1.00 97.44 79 ASP A N 1
ATOM 590 C CA . ASP A 1 79 ? -2.875 6.156 20.651 1.00 97.44 79 ASP A CA 1
ATOM 591 C C . ASP A 1 79 ? -3.842 7.265 20.236 1.00 97.44 79 ASP A C 1
ATOM 593 O O . ASP A 1 79 ? -5.054 7.143 20.440 1.00 97.44 79 ASP A O 1
ATOM 597 N N . LEU A 1 80 ? -3.318 8.306 19.583 1.00 97.44 80 LEU A N 1
ATOM 598 C CA . LEU A 1 80 ? -4.122 9.392 19.030 1.00 97.44 80 LEU A CA 1
ATOM 599 C C . LEU A 1 80 ? -5.115 8.878 17.973 1.00 97.44 80 LEU A C 1
ATOM 601 O O . LEU A 1 80 ? -6.301 9.206 18.025 1.00 97.44 80 LEU A O 1
ATOM 605 N N . ALA A 1 81 ? -4.665 8.013 17.063 1.00 97.50 81 ALA A N 1
ATOM 606 C CA . ALA A 1 81 ? -5.506 7.389 16.048 1.00 97.50 81 ALA A CA 1
ATOM 607 C C . ALA A 1 81 ? -6.609 6.511 16.669 1.00 97.50 81 ALA A C 1
ATOM 609 O O . ALA A 1 81 ? -7.760 6.575 16.231 1.00 97.50 81 ALA A O 1
ATOM 610 N N . ARG A 1 82 ? -6.311 5.744 17.733 1.00 97.06 82 ARG A N 1
ATOM 611 C CA . ARG A 1 82 ? -7.337 4.975 18.469 1.00 97.06 82 ARG A CA 1
ATOM 612 C C . ARG A 1 82 ? -8.354 5.878 19.145 1.00 97.06 82 ARG A C 1
ATOM 614 O O . ARG A 1 82 ? -9.541 5.565 19.111 1.00 97.06 82 ARG A O 1
ATOM 621 N N . ALA A 1 83 ? -7.914 6.988 19.739 1.00 97.06 83 ALA A N 1
ATOM 622 C CA . ALA A 1 83 ? -8.818 7.974 20.326 1.00 97.06 83 ALA A CA 1
ATOM 623 C C . ALA A 1 83 ? -9.751 8.598 19.269 1.00 97.06 83 ALA A C 1
ATOM 625 O O . ALA A 1 83 ? -10.902 8.899 19.576 1.00 97.06 83 ALA A O 1
ATOM 626 N N . GLY A 1 84 ? -9.286 8.713 18.019 1.00 96.19 84 GLY A N 1
ATOM 627 C CA . GLY A 1 84 ? -10.089 9.087 16.849 1.00 96.19 84 GLY A CA 1
ATOM 628 C C . GLY A 1 84 ? -10.964 7.967 16.264 1.00 96.19 84 GLY A C 1
ATOM 629 O O . GLY A 1 84 ? -11.668 8.199 15.285 1.00 96.19 84 GLY A O 1
ATOM 630 N N . GLY A 1 85 ? -10.945 6.759 16.837 1.00 97.25 85 GLY A N 1
ATOM 631 C CA . GLY A 1 85 ? -11.764 5.623 16.403 1.00 97.25 85 GLY A CA 1
ATOM 632 C C . GLY A 1 85 ? -11.132 4.721 15.337 1.00 97.25 85 GLY A C 1
ATOM 633 O O . GLY A 1 85 ? -11.806 3.810 14.852 1.00 97.25 85 GLY A O 1
ATOM 634 N N . ILE A 1 86 ? -9.858 4.921 14.977 1.00 98.25 86 ILE A N 1
ATOM 635 C CA . ILE A 1 86 ? -9.146 4.067 14.016 1.00 98.25 86 ILE A CA 1
ATOM 636 C C . ILE A 1 86 ? -8.715 2.770 14.701 1.00 98.25 86 ILE A C 1
ATOM 638 O O . ILE A 1 86 ? -7.958 2.777 15.673 1.00 98.25 86 ILE A O 1
ATOM 642 N N . THR A 1 87 ? -9.175 1.641 14.165 1.00 97.94 87 THR A N 1
ATOM 643 C CA . THR A 1 87 ? -8.956 0.306 14.756 1.00 97.94 87 THR A CA 1
ATOM 644 C C . THR A 1 87 ? -8.137 -0.631 13.880 1.00 97.94 87 THR A C 1
ATOM 646 O O . THR A 1 87 ? -7.601 -1.617 14.385 1.00 97.94 87 THR A O 1
ATOM 649 N N . ALA A 1 88 ? -8.002 -0.326 12.592 1.00 98.31 88 ALA A N 1
ATOM 650 C CA . ALA A 1 88 ? -7.130 -1.040 11.675 1.00 98.31 88 ALA A CA 1
ATOM 651 C C . ALA A 1 88 ? -6.502 -0.059 10.687 1.00 98.31 88 ALA A C 1
ATOM 653 O O . ALA A 1 88 ? -7.150 0.909 10.286 1.00 98.31 88 ALA A O 1
ATOM 654 N N . LEU A 1 89 ? -5.249 -0.310 10.320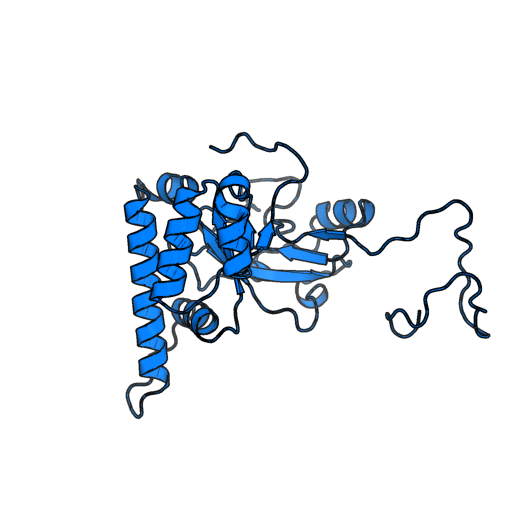 1.00 97.94 89 LEU A N 1
ATOM 655 C CA . LEU A 1 89 ? -4.506 0.503 9.362 1.00 97.94 89 LEU A CA 1
ATOM 656 C C . LEU A 1 89 ? -3.769 -0.410 8.381 1.00 97.94 89 LEU A C 1
ATOM 658 O O . LEU A 1 89 ? -3.259 -1.459 8.782 1.00 97.94 89 LEU A O 1
ATOM 662 N N . GLN A 1 90 ? -3.659 0.006 7.125 1.00 98.38 90 GLN A N 1
ATOM 663 C CA . GLN A 1 90 ? -2.654 -0.514 6.206 1.00 98.38 90 GLN A CA 1
ATOM 664 C C . GLN A 1 90 ? -1.454 0.435 6.216 1.00 98.38 90 GLN A C 1
ATOM 666 O O . GLN A 1 90 ? -1.526 1.537 5.674 1.00 98.38 90 GLN A O 1
ATOM 671 N N . ILE A 1 91 ? -0.363 0.010 6.851 1.00 98.56 91 ILE A N 1
ATOM 672 C CA . ILE A 1 91 ? 0.887 0.770 6.905 1.00 98.56 91 ILE A CA 1
ATOM 673 C C . ILE A 1 91 ? 1.752 0.349 5.727 1.00 98.56 91 ILE A C 1
ATOM 675 O O . ILE A 1 91 ? 1.926 -0.843 5.470 1.00 98.56 91 ILE A O 1
ATOM 679 N N . LEU A 1 92 ? 2.250 1.315 4.969 1.00 98.56 92 LEU A N 1
ATOM 680 C CA . LEU A 1 92 ? 2.935 1.052 3.714 1.00 98.56 92 LEU A CA 1
ATOM 681 C C . LEU A 1 92 ? 3.994 2.120 3.422 1.00 98.56 92 LEU A C 1
ATOM 683 O O . LEU A 1 92 ? 3.850 3.251 3.894 1.00 98.56 92 LEU A O 1
ATOM 687 N N . PRO A 1 93 ? 5.018 1.806 2.605 1.00 98.62 93 PRO A N 1
ATOM 688 C CA . PRO A 1 93 ? 6.026 2.786 2.214 1.00 98.62 93 PRO A CA 1
ATOM 689 C C . PRO A 1 93 ? 5.415 4.033 1.559 1.00 98.62 93 PRO A C 1
ATOM 691 O O . PRO A 1 93 ? 4.271 4.044 1.094 1.00 98.62 93 PRO A O 1
ATOM 694 N N . GLY A 1 94 ? 6.179 5.114 1.474 1.00 97.62 94 GLY A N 1
ATOM 695 C CA . GLY A 1 94 ? 5.790 6.344 0.798 1.00 97.62 94 GLY A CA 1
ATOM 696 C C . GLY A 1 94 ? 5.715 6.200 -0.725 1.00 97.62 94 GLY A C 1
ATOM 697 O O . GLY A 1 94 ? 5.408 5.141 -1.271 1.00 97.62 94 GLY A O 1
ATOM 698 N N . SER A 1 95 ? 5.890 7.308 -1.438 1.00 97.62 95 SER A N 1
ATOM 699 C CA . SER A 1 95 ? 5.753 7.372 -2.900 1.00 97.62 95 SER A CA 1
ATOM 700 C C . SER A 1 95 ? 7.041 7.771 -3.614 1.00 97.62 95 SER A C 1
ATOM 702 O O . SER A 1 95 ? 6.999 8.196 -4.768 1.00 97.62 95 SER A O 1
ATOM 704 N N . ALA A 1 96 ? 8.185 7.673 -2.934 1.00 97.50 96 ALA A N 1
ATOM 705 C CA . ALA A 1 96 ? 9.463 8.025 -3.530 1.00 97.50 96 ALA A CA 1
ATOM 706 C C . ALA A 1 96 ? 9.889 7.049 -4.634 1.00 97.50 96 ALA A C 1
ATOM 708 O O . ALA A 1 96 ? 10.477 7.489 -5.613 1.00 97.50 96 ALA A O 1
ATOM 709 N N . ASN A 1 97 ? 9.592 5.756 -4.501 1.00 98.50 97 ASN A N 1
ATOM 710 C CA . ASN A 1 97 ? 10.101 4.702 -5.384 1.00 98.50 97 ASN A CA 1
ATOM 711 C C . ASN A 1 97 ? 9.033 4.239 -6.380 1.00 98.50 97 ASN A C 1
ATOM 713 O O . ASN A 1 97 ? 7.838 4.342 -6.109 1.00 98.50 97 ASN A O 1
ATOM 717 N N . LEU A 1 98 ? 9.461 3.685 -7.520 1.00 98.75 98 LEU A N 1
ATOM 718 C CA . LEU A 1 98 ? 8.553 3.012 -8.455 1.00 98.75 98 LEU A CA 1
ATOM 719 C C . LEU A 1 98 ? 7.920 1.784 -7.799 1.00 98.75 98 LEU A C 1
ATOM 721 O O . LEU A 1 98 ? 6.706 1.608 -7.885 1.00 98.75 98 LEU A O 1
ATOM 725 N N . PHE A 1 99 ? 8.740 1.003 -7.096 1.00 98.88 99 PHE A N 1
ATOM 726 C CA . PHE A 1 99 ? 8.330 -0.078 -6.208 1.00 98.88 99 PHE A CA 1
ATOM 727 C C . PHE A 1 99 ? 8.898 0.228 -4.822 1.00 98.88 99 PHE A C 1
ATOM 729 O O . PHE A 1 99 ? 10.107 0.183 -4.625 1.00 98.88 99 PHE A O 1
ATOM 736 N N . GLY A 1 100 ? 8.039 0.611 -3.880 1.00 98.56 100 GLY A N 1
ATOM 737 C CA . GLY A 1 100 ? 8.439 1.056 -2.543 1.00 98.56 100 GLY A CA 1
ATOM 738 C C . GLY A 1 100 ? 8.633 -0.061 -1.527 1.00 98.56 100 GLY A C 1
ATOM 739 O O . GLY A 1 100 ? 9.234 0.189 -0.490 1.00 98.56 100 GLY A O 1
ATOM 740 N N . GLY A 1 101 ? 8.136 -1.267 -1.807 1.00 98.62 101 GLY A N 1
ATOM 741 C CA . GLY A 1 101 ? 8.193 -2.402 -0.886 1.00 98.62 101 GLY A CA 1
ATOM 742 C C . GLY A 1 101 ? 6.827 -2.804 -0.331 1.00 98.62 101 GLY A C 1
ATOM 743 O O . GLY A 1 101 ? 5.783 -2.244 -0.690 1.00 98.62 101 GLY A O 1
ATOM 744 N N . ARG A 1 102 ? 6.824 -3.823 0.529 1.00 98.69 102 ARG A N 1
ATOM 745 C CA . ARG A 1 102 ? 5.600 -4.405 1.084 1.00 98.69 102 ARG A CA 1
ATOM 746 C C . ARG A 1 102 ? 5.008 -3.537 2.193 1.00 98.69 102 ARG A C 1
ATOM 748 O O . ARG A 1 102 ? 5.720 -3.085 3.082 1.00 98.69 102 ARG A O 1
ATOM 755 N N . GLY A 1 103 ? 3.693 -3.354 2.170 1.00 98.44 103 GLY A N 1
ATOM 756 C CA . GLY A 1 103 ? 2.906 -2.819 3.279 1.00 98.44 103 GLY A CA 1
ATOM 757 C C . GLY A 1 103 ? 2.300 -3.928 4.139 1.00 98.44 103 GLY A C 1
ATOM 758 O O . GLY A 1 103 ? 2.102 -5.049 3.669 1.00 98.44 103 GLY A O 1
ATOM 759 N N . VAL A 1 104 ? 1.958 -3.605 5.383 1.00 98.38 104 VAL A N 1
ATOM 760 C CA . VAL A 1 104 ? 1.379 -4.513 6.378 1.00 98.38 104 VAL A CA 1
ATOM 761 C C . VAL A 1 104 ? 0.046 -3.976 6.893 1.00 98.38 104 VAL A C 1
ATOM 763 O O . VAL A 1 104 ? -0.093 -2.799 7.215 1.00 98.38 104 VAL A O 1
ATOM 766 N N . THR A 1 105 ? -0.951 -4.853 6.999 1.00 98.56 105 THR A N 1
ATOM 767 C CA . THR A 1 105 ? -2.216 -4.509 7.657 1.00 98.56 105 THR A CA 1
ATOM 768 C C . THR A 1 105 ? -2.128 -4.856 9.136 1.00 98.56 105 THR A C 1
ATOM 770 O O . THR A 1 105 ? -1.813 -5.991 9.505 1.00 98.56 105 THR A O 1
ATOM 773 N N . VAL A 1 106 ? -2.437 -3.890 9.994 1.00 98.44 106 VAL A N 1
ATOM 774 C CA . VAL A 1 106 ? -2.380 -4.026 11.448 1.00 98.44 106 VAL A CA 1
ATOM 775 C C . VAL A 1 106 ? -3.720 -3.680 12.086 1.00 98.44 106 VAL A C 1
ATOM 777 O O . VAL A 1 106 ? -4.471 -2.835 11.601 1.00 98.44 106 VAL A O 1
ATOM 780 N N . LYS A 1 107 ? -4.022 -4.322 13.210 1.00 98.06 107 LYS A N 1
ATOM 781 C CA . LYS A 1 107 ? -4.961 -3.813 14.203 1.00 98.06 107 LYS A CA 1
ATOM 782 C C . LYS A 1 107 ? -4.248 -2.750 15.024 1.00 98.06 107 LYS A C 1
ATOM 784 O O . LYS A 1 107 ? -3.151 -2.977 15.527 1.00 98.06 107 LYS A O 1
ATOM 789 N N . ASN A 1 108 ? -4.896 -1.611 15.204 1.00 97.94 108 ASN A N 1
ATOM 790 C CA . ASN A 1 108 ? -4.407 -0.575 16.093 1.00 97.94 108 ASN A CA 1
ATOM 791 C C . ASN A 1 108 ? -4.708 -0.991 17.539 1.00 97.94 108 ASN A C 1
ATOM 793 O O . ASN A 1 108 ? -5.758 -0.666 18.090 1.00 97.94 108 ASN A O 1
ATOM 797 N N . VAL A 1 109 ? -3.816 -1.786 18.123 1.00 96.56 109 VAL A N 1
ATOM 798 C CA . VAL A 1 109 ? -3.864 -2.247 19.514 1.00 96.56 109 VAL A CA 1
ATOM 799 C C . VAL A 1 109 ? -2.512 -1.978 20.173 1.00 96.56 109 VAL A C 1
ATOM 801 O O . VAL A 1 109 ? -1.493 -2.071 19.488 1.00 96.56 109 VAL A O 1
ATOM 804 N N . PRO A 1 110 ? -2.464 -1.662 21.481 1.00 96.19 110 PRO A N 1
ATOM 805 C CA . PRO A 1 110 ? -1.196 -1.514 22.183 1.00 96.19 110 PRO A CA 1
ATOM 806 C C . PRO A 1 110 ? -0.351 -2.786 22.076 1.00 96.19 110 PRO A C 1
ATOM 808 O O . PRO A 1 110 ? -0.811 -3.879 22.408 1.00 96.19 110 PRO A O 1
ATOM 811 N N . SER A 1 111 ? 0.888 -2.634 21.626 1.00 97.06 111 SER A N 1
ATOM 812 C CA . SER A 1 111 ? 1.857 -3.715 21.487 1.00 97.06 111 SER A CA 1
ATOM 813 C C . SER A 1 111 ? 3.268 -3.135 21.518 1.00 97.06 111 SER A C 1
ATOM 815 O O . SER A 1 111 ? 3.481 -1.978 21.171 1.00 97.06 111 SER A O 1
ATOM 817 N N . VAL A 1 112 ? 4.243 -3.951 21.910 1.00 97.12 112 VAL A N 1
ATOM 818 C CA . VAL A 1 112 ? 5.675 -3.610 21.821 1.00 97.12 112 VAL A CA 1
ATOM 819 C C . VAL A 1 112 ? 6.318 -4.111 20.523 1.00 97.12 112 VAL A C 1
ATOM 821 O O . VAL A 1 112 ? 7.460 -3.784 20.233 1.00 97.12 112 VAL A O 1
ATOM 824 N N . THR A 1 113 ? 5.593 -4.910 19.732 1.00 97.50 113 THR A N 1
ATOM 825 C CA . THR A 1 113 ? 6.048 -5.425 18.430 1.00 97.50 113 THR A CA 1
ATOM 826 C C . THR A 1 113 ? 4.978 -5.233 17.361 1.00 97.50 113 THR A C 1
ATOM 828 O O . THR A 1 113 ? 3.783 -5.342 17.653 1.00 97.50 113 THR A O 1
ATOM 831 N N . VAL A 1 114 ? 5.391 -5.053 16.102 1.00 96.94 114 VAL A N 1
ATOM 832 C CA . VAL A 1 114 ? 4.454 -5.044 14.967 1.00 96.94 114 VAL A CA 1
ATOM 833 C C . VAL A 1 114 ? 3.710 -6.379 14.851 1.00 96.94 114 VAL A C 1
ATOM 835 O O . VAL A 1 114 ? 2.532 -6.406 14.514 1.00 96.94 114 VAL A O 1
ATOM 838 N N . GLN A 1 115 ? 4.356 -7.496 15.218 1.00 97.19 115 GLN A N 1
ATOM 839 C CA . GLN A 1 115 ? 3.759 -8.834 15.163 1.00 97.19 115 GLN A CA 1
ATOM 840 C C . GLN A 1 115 ? 2.536 -8.945 16.082 1.00 97.19 115 GLN A C 1
ATOM 842 O O . GLN A 1 115 ? 1.527 -9.522 15.687 1.00 97.19 115 GLN A O 1
ATOM 847 N N . GLY A 1 116 ? 2.582 -8.319 17.264 1.00 97.62 116 GLY A N 1
ATOM 848 C CA . GLY A 1 116 ? 1.423 -8.212 18.158 1.00 97.62 116 GLY A CA 1
ATOM 849 C C . GLY A 1 116 ? 0.288 -7.333 17.614 1.00 97.62 116 GLY A C 1
ATOM 850 O O . GLY A 1 116 ? -0.834 -7.418 18.108 1.00 97.62 116 GLY A O 1
ATOM 851 N N . MET A 1 117 ? 0.556 -6.522 16.588 1.00 98.12 117 MET A N 1
ATOM 852 C CA . MET A 1 117 ? -0.438 -5.687 15.912 1.00 98.12 117 MET A CA 1
ATOM 853 C C . MET A 1 117 ? -0.964 -6.313 14.617 1.00 98.12 117 MET A C 1
ATOM 855 O O . MET A 1 117 ? -2.017 -5.893 14.151 1.00 98.12 117 MET A O 1
ATOM 859 N N . LYS A 1 118 ? -0.281 -7.290 14.003 1.00 97.19 118 LYS A N 1
ATOM 860 C CA . LYS A 1 118 ? -0.649 -7.799 12.668 1.00 97.19 118 LYS A CA 1
ATOM 861 C C . LYS A 1 118 ? -2.100 -8.242 12.595 1.00 97.19 118 LYS A C 1
ATOM 863 O O . LYS A 1 118 ? -2.605 -8.968 13.453 1.00 97.19 118 LYS A O 1
ATOM 868 N N . PHE A 1 119 ? -2.771 -7.816 11.531 1.00 97.31 119 PHE A N 1
ATOM 869 C CA . PHE A 1 119 ? -4.135 -8.228 11.271 1.00 97.31 119 PHE A CA 1
ATOM 870 C C . PHE A 1 119 ? -4.124 -9.683 10.770 1.00 97.31 119 PHE A C 1
ATOM 872 O O . PHE A 1 119 ? -3.547 -9.955 9.715 1.00 97.31 119 PHE A O 1
ATOM 879 N N . PRO A 1 120 ? -4.727 -10.642 11.501 1.00 94.25 120 PRO A N 1
ATOM 880 C CA . PRO A 1 120 ? -4.606 -12.054 11.151 1.00 94.25 120 PRO A CA 1
ATOM 881 C C . PRO A 1 120 ? -5.176 -12.358 9.763 1.00 94.25 120 PRO A C 1
ATOM 883 O O . PRO A 1 120 ? -6.321 -12.009 9.479 1.00 94.25 120 PRO A O 1
ATOM 886 N N . GLY A 1 121 ? -4.380 -13.027 8.926 1.00 94.94 121 GLY A N 1
ATOM 887 C CA . GLY A 1 121 ? -4.776 -13.446 7.578 1.00 94.94 121 GLY A CA 1
ATOM 888 C C . GLY A 1 121 ? -4.887 -12.316 6.551 1.00 94.94 121 GLY A C 1
ATOM 889 O O . GLY A 1 121 ? -5.312 -12.579 5.431 1.00 94.94 121 GLY A O 1
ATOM 890 N N . ALA A 1 122 ? -4.527 -11.078 6.901 1.00 96.56 122 ALA A N 1
ATOM 891 C CA . ALA A 1 122 ? -4.493 -10.003 5.920 1.00 96.56 122 ALA A CA 1
ATOM 892 C C . ALA A 1 122 ? -3.334 -10.228 4.929 1.00 96.56 122 ALA A C 1
ATOM 894 O O . ALA A 1 122 ? -2.218 -10.517 5.373 1.00 96.56 122 ALA A O 1
ATOM 895 N N . PRO A 1 123 ? -3.572 -10.088 3.613 1.00 96.31 123 PRO A N 1
ATOM 896 C CA . PRO A 1 123 ? -2.508 -10.190 2.626 1.00 96.31 123 PRO A CA 1
ATOM 897 C C . PRO A 1 123 ? -1.535 -9.015 2.762 1.00 96.31 123 PRO A C 1
ATOM 899 O O . PRO A 1 123 ? -1.883 -7.938 3.263 1.00 96.31 123 PRO A O 1
ATOM 902 N N . TYR A 1 124 ? -0.313 -9.212 2.272 1.00 97.38 124 TYR A N 1
ATOM 903 C CA . TYR A 1 124 ? 0.602 -8.098 2.059 1.00 97.38 124 TYR A CA 1
ATOM 904 C C . TYR A 1 124 ? 0.124 -7.253 0.876 1.00 97.38 124 TYR A C 1
ATOM 906 O O . TYR A 1 124 ? -0.471 -7.757 -0.079 1.00 97.38 124 TYR A O 1
ATOM 914 N N . GLY A 1 125 ? 0.409 -5.955 0.934 1.00 98.19 125 GLY A N 1
ATOM 915 C CA . GLY A 1 125 ? 0.311 -5.082 -0.232 1.00 98.19 125 GLY A CA 1
ATOM 916 C C . GLY A 1 125 ? 1.697 -4.767 -0.780 1.00 98.19 125 GLY A C 1
ATOM 917 O O . GLY A 1 125 ? 2.640 -4.716 -0.002 1.00 98.19 125 GLY A O 1
ATOM 918 N N . LEU A 1 126 ? 1.837 -4.507 -2.076 1.00 98.88 126 LEU A N 1
ATOM 919 C CA . LEU A 1 126 ? 3.039 -3.901 -2.654 1.00 98.88 126 LEU A CA 1
ATOM 920 C C . LEU A 1 126 ? 2.753 -2.432 -2.942 1.00 98.88 126 LEU A C 1
ATOM 922 O O . LEU A 1 126 ? 1.887 -2.128 -3.764 1.00 98.88 126 LEU A O 1
ATOM 926 N N . LYS A 1 127 ? 3.489 -1.523 -2.298 1.00 98.81 127 LYS A N 1
ATOM 927 C CA . LYS A 1 127 ? 3.404 -0.103 -2.623 1.00 98.81 127 LYS A CA 1
ATOM 928 C C . LYS A 1 127 ? 4.184 0.195 -3.895 1.00 98.81 127 LYS A C 1
ATOM 930 O O . LYS A 1 127 ? 5.370 -0.101 -3.991 1.00 98.81 127 LYS A O 1
ATOM 935 N N . MET A 1 128 ? 3.530 0.858 -4.833 1.00 98.81 128 MET A N 1
ATOM 936 C CA . MET A 1 128 ? 4.132 1.440 -6.028 1.00 98.81 128 MET A CA 1
ATOM 937 C C . MET A 1 128 ? 3.759 2.917 -6.144 1.00 98.81 128 MET A C 1
ATOM 939 O O . MET A 1 128 ? 2.820 3.375 -5.486 1.00 98.81 128 MET A O 1
ATOM 943 N N . ALA A 1 129 ? 4.467 3.675 -6.977 1.00 98.56 129 ALA A N 1
ATOM 944 C CA . ALA A 1 129 ? 4.121 5.069 -7.236 1.00 98.56 129 ALA A CA 1
ATOM 945 C C . ALA A 1 129 ? 4.376 5.489 -8.679 1.00 98.56 129 ALA A C 1
ATOM 947 O O . ALA A 1 129 ? 5.424 5.165 -9.232 1.00 98.56 129 ALA A O 1
ATOM 948 N N . CYS A 1 130 ? 3.442 6.269 -9.229 1.00 96.31 130 CYS A N 1
ATOM 949 C CA . CYS A 1 130 ? 3.465 6.947 -10.524 1.00 96.31 130 CYS A CA 1
ATOM 950 C C . CYS A 1 130 ? 3.780 8.447 -10.366 1.00 96.31 130 CYS A C 1
ATOM 952 O O . CYS A 1 130 ? 3.916 8.969 -9.255 1.00 96.31 130 CYS A O 1
ATOM 954 N N . GLY A 1 131 ? 3.866 9.172 -11.485 1.00 93.31 131 GLY A N 1
ATOM 955 C CA . GLY A 1 131 ? 3.836 10.628 -11.436 1.00 93.31 131 GLY A CA 1
ATOM 956 C C . GLY A 1 131 ? 5.116 11.291 -10.981 1.00 93.31 131 GLY A C 1
ATOM 957 O O . GLY A 1 131 ? 6.231 10.864 -11.293 1.00 93.31 131 GLY A O 1
ATOM 958 N N . GLU A 1 132 ? 4.922 12.430 -10.326 1.00 93.81 132 GLU A N 1
ATOM 959 C CA . GLU A 1 132 ? 5.968 13.391 -9.999 1.00 93.81 132 GLU A CA 1
ATOM 960 C C . GLU A 1 132 ? 6.974 12.883 -8.967 1.00 93.81 132 GLU A C 1
ATOM 962 O O . GLU A 1 132 ? 8.148 13.244 -9.045 1.00 93.81 132 GLU A O 1
ATOM 967 N N . ASN A 1 133 ? 6.541 12.052 -8.017 1.00 94.94 133 ASN A N 1
ATOM 968 C CA . ASN A 1 133 ? 7.350 11.733 -6.848 1.00 94.94 133 ASN A CA 1
ATOM 969 C C . ASN A 1 133 ? 8.580 10.891 -7.214 1.00 94.94 133 ASN A C 1
ATOM 971 O O . ASN A 1 133 ? 9.688 11.372 -6.948 1.00 94.94 133 ASN A O 1
ATOM 975 N N . PRO A 1 134 ? 8.452 9.751 -7.925 1.00 96.62 134 PRO A N 1
ATOM 976 C CA . PRO A 1 134 ? 9.620 8.974 -8.326 1.00 96.62 134 PRO A CA 1
ATOM 977 C C . PRO A 1 134 ? 10.579 9.748 -9.214 1.00 96.62 134 PRO A C 1
ATOM 979 O O . PRO A 1 134 ? 11.779 9.799 -8.943 1.00 96.62 134 PRO A O 1
ATOM 982 N N . LYS A 1 135 ? 10.055 10.452 -10.226 1.00 95.06 135 LYS A N 1
ATOM 983 C CA . LYS A 1 135 ? 10.911 11.210 -11.143 1.00 95.06 135 LYS A CA 1
ATOM 984 C C . LYS A 1 135 ? 11.650 12.370 -10.469 1.00 95.06 135 LYS A C 1
ATOM 986 O O . LYS A 1 135 ? 12.725 12.755 -10.922 1.00 95.06 135 LYS A O 1
ATOM 991 N N . ARG A 1 136 ? 11.072 12.956 -9.413 1.00 95.25 136 ARG A N 1
ATOM 992 C CA . ARG A 1 136 ? 11.689 14.038 -8.636 1.00 95.25 136 ARG A CA 1
ATOM 993 C C . ARG A 1 136 ? 12.789 13.503 -7.726 1.00 95.25 136 ARG A C 1
ATOM 995 O O . ARG A 1 136 ? 13.828 14.146 -7.621 1.00 95.25 136 ARG A O 1
ATOM 1002 N N . VAL A 1 137 ? 12.573 12.353 -7.088 1.00 96.38 137 VAL A N 1
ATOM 1003 C CA . VAL A 1 137 ? 13.567 11.722 -6.203 1.00 96.38 137 VAL A CA 1
ATOM 1004 C C . VAL A 1 137 ? 14.760 11.210 -7.008 1.00 96.38 137 VAL A C 1
ATOM 1006 O O . VAL A 1 137 ? 15.908 11.490 -6.660 1.00 96.38 137 VAL A O 1
ATOM 1009 N N . TYR A 1 138 ? 14.495 10.515 -8.112 1.00 97.19 138 TYR A N 1
ATOM 1010 C CA . TYR A 1 138 ? 15.522 9.779 -8.842 1.00 97.19 138 TYR A CA 1
ATOM 1011 C C . TYR A 1 138 ? 16.086 10.488 -10.070 1.00 97.19 138 TYR A C 1
ATOM 1013 O O . TYR A 1 138 ? 17.090 10.037 -10.621 1.00 97.19 138 TYR A O 1
ATOM 1021 N N . GLY A 1 139 ? 15.516 11.622 -10.486 1.00 95.19 139 GLY A N 1
ATOM 1022 C CA . GLY A 1 139 ? 15.928 12.299 -11.717 1.00 95.19 139 GLY A CA 1
ATOM 1023 C C . GLY A 1 139 ? 17.406 12.701 -11.762 1.00 95.19 139 GLY A C 1
ATOM 1024 O O . GLY A 1 139 ? 17.984 12.749 -12.842 1.00 95.19 139 GLY A O 1
ATOM 1025 N N . GLN A 1 140 ? 18.024 12.924 -10.599 1.00 92.19 140 GLN A N 1
ATOM 1026 C CA . GLN A 1 140 ? 19.461 13.206 -10.450 1.00 92.19 140 GLN A CA 1
ATOM 1027 C C . GLN A 1 140 ? 20.259 12.019 -9.874 1.00 92.19 140 GLN A C 1
ATOM 1029 O O . GLN A 1 140 ? 21.442 12.155 -9.582 1.00 92.19 140 GLN A O 1
ATOM 1034 N N . ARG A 1 141 ? 19.623 10.854 -9.686 1.00 93.50 141 ARG A N 1
ATOM 1035 C CA . ARG A 1 141 ? 20.185 9.648 -9.046 1.00 93.50 141 ARG A CA 1
ATOM 1036 C C . ARG A 1 141 ? 20.210 8.434 -9.985 1.00 93.50 141 ARG A C 1
ATOM 1038 O O . ARG A 1 141 ? 20.052 7.306 -9.542 1.00 93.50 141 ARG A O 1
ATOM 1045 N N . GLY A 1 142 ? 20.356 8.661 -11.290 1.00 91.31 142 GLY A N 1
ATOM 1046 C CA . GLY A 1 142 ? 20.365 7.587 -12.296 1.00 91.31 142 GLY A CA 1
ATOM 1047 C C . GLY A 1 142 ? 18.994 7.231 -12.884 1.00 91.31 142 GLY A C 1
ATOM 1048 O O . GLY A 1 142 ? 18.924 6.418 -13.799 1.00 91.31 142 GLY A O 1
ATOM 1049 N N . GLY A 1 143 ? 17.923 7.900 -12.447 1.00 93.81 143 GLY A N 1
ATOM 1050 C CA . GLY A 1 143 ? 16.585 7.780 -13.021 1.00 93.81 143 GLY A CA 1
ATOM 1051 C C . GLY A 1 143 ? 15.633 6.874 -12.226 1.00 93.81 143 GLY A C 1
ATOM 1052 O O . GLY A 1 143 ? 16.069 6.102 -11.377 1.00 93.81 143 GLY A O 1
ATOM 1053 N N . PRO A 1 144 ? 14.316 6.986 -12.478 1.00 96.44 144 PRO A N 1
ATOM 1054 C CA . PRO A 1 144 ? 13.704 7.728 -13.583 1.00 96.44 144 PRO A CA 1
ATOM 1055 C C . PRO A 1 144 ? 13.720 9.254 -13.394 1.00 96.44 144 PRO A C 1
ATOM 1057 O O . PRO A 1 144 ? 13.664 9.757 -12.280 1.00 96.44 144 PRO A O 1
ATOM 1060 N N . ALA A 1 145 ? 13.785 10.002 -14.503 1.00 96.81 145 ALA A N 1
ATOM 1061 C CA . ALA A 1 145 ? 13.712 11.475 -14.532 1.00 96.81 145 ALA A CA 1
ATOM 1062 C C . ALA A 1 145 ? 12.454 12.000 -15.250 1.00 96.81 145 ALA A C 1
ATOM 1064 O O . ALA A 1 145 ? 12.196 13.204 -15.312 1.00 96.81 145 ALA A O 1
ATOM 1065 N N . THR A 1 146 ? 11.646 11.099 -15.813 1.00 97.31 146 THR A N 1
ATOM 1066 C CA . THR A 1 146 ? 10.442 11.403 -16.593 1.00 97.31 146 THR A CA 1
ATOM 1067 C C . THR A 1 146 ? 9.363 10.360 -16.312 1.00 97.31 146 THR A C 1
ATOM 1069 O O . THR A 1 146 ? 9.663 9.262 -15.854 1.00 97.31 146 THR A O 1
ATOM 1072 N N . ARG A 1 147 ? 8.104 10.679 -16.636 1.00 96.94 147 ARG A N 1
ATOM 1073 C CA . ARG A 1 147 ? 6.984 9.725 -16.543 1.00 96.94 147 ARG A CA 1
ATOM 1074 C C . ARG A 1 147 ? 7.178 8.515 -17.462 1.00 96.94 147 ARG A C 1
ATOM 1076 O O . ARG A 1 147 ? 6.895 7.395 -17.065 1.00 96.94 147 ARG A O 1
ATOM 1083 N N . MET A 1 148 ? 7.756 8.728 -18.646 1.00 97.75 148 MET A N 1
ATOM 1084 C CA . MET A 1 148 ? 8.154 7.638 -19.546 1.00 97.75 148 MET A CA 1
ATOM 1085 C C . MET A 1 148 ? 9.205 6.730 -18.891 1.00 97.75 148 MET A C 1
ATOM 1087 O O . MET A 1 148 ? 9.124 5.513 -19.004 1.00 97.75 148 MET A O 1
ATOM 1091 N N . GLY A 1 149 ? 10.155 7.320 -18.153 1.00 98.25 149 GLY A N 1
ATOM 1092 C CA . GLY A 1 149 ? 11.127 6.580 -17.351 1.00 98.25 149 GLY A CA 1
ATOM 1093 C C . GLY A 1 149 ? 10.479 5.758 -16.236 1.00 98.25 149 GLY A C 1
ATOM 1094 O O . GLY A 1 149 ? 10.905 4.631 -16.011 1.00 98.25 149 GLY A O 1
ATOM 1095 N N . ASN A 1 150 ? 9.432 6.276 -15.581 1.00 98.38 150 ASN A N 1
ATOM 1096 C CA . ASN A 1 150 ? 8.667 5.497 -14.601 1.00 98.38 150 ASN A CA 1
ATOM 1097 C C . ASN A 1 150 ? 8.082 4.233 -15.254 1.00 98.38 150 ASN A C 1
ATOM 1099 O O . ASN A 1 150 ? 8.303 3.133 -14.758 1.00 98.38 150 ASN A O 1
ATOM 1103 N N . VAL A 1 151 ? 7.407 4.387 -16.403 1.00 98.62 151 VAL A N 1
ATOM 1104 C CA . VAL A 1 151 ? 6.797 3.264 -17.141 1.00 98.62 151 VAL A CA 1
ATOM 1105 C C . VAL A 1 151 ? 7.844 2.242 -17.589 1.00 98.62 151 VAL A C 1
ATOM 1107 O O . VAL A 1 151 ? 7.649 1.042 -17.404 1.00 98.62 151 VAL A O 1
ATOM 1110 N N . ALA A 1 152 ? 8.979 2.700 -18.125 1.00 98.56 152 ALA A N 1
ATOM 1111 C CA . ALA A 1 152 ? 10.088 1.817 -18.487 1.00 98.56 152 ALA A CA 1
ATOM 1112 C C . ALA A 1 152 ? 10.637 1.046 -17.270 1.00 98.56 152 ALA A C 1
ATOM 1114 O O . ALA A 1 152 ? 10.948 -0.141 -17.379 1.00 98.56 152 ALA A O 1
ATOM 1115 N N . GLY A 1 153 ? 10.708 1.695 -16.104 1.00 98.56 153 GLY A N 1
ATOM 1116 C CA . GLY A 1 153 ? 11.107 1.065 -14.848 1.00 98.56 153 GLY A CA 1
ATOM 1117 C C . GLY A 1 153 ? 10.127 -0.013 -14.381 1.00 98.56 153 GLY A C 1
ATOM 1118 O O . GLY A 1 153 ? 10.572 -1.104 -14.027 1.00 98.56 153 GLY A O 1
ATOM 1119 N N . TYR A 1 154 ? 8.809 0.231 -14.457 1.00 98.75 154 TYR A N 1
ATOM 1120 C CA . TYR A 1 154 ? 7.814 -0.806 -14.141 1.00 98.75 154 TYR A CA 1
ATOM 1121 C C . TYR A 1 154 ? 7.965 -2.018 -15.054 1.00 98.75 154 TYR A C 1
ATOM 1123 O O . TYR A 1 154 ? 8.104 -3.133 -14.560 1.00 98.75 154 TYR A O 1
ATOM 1131 N N . ARG A 1 155 ? 8.002 -1.799 -16.378 1.00 98.81 155 ARG A N 1
ATOM 1132 C CA . ARG A 1 155 ? 8.177 -2.877 -17.363 1.00 98.81 155 ARG A CA 1
ATOM 1133 C C . ARG A 1 155 ? 9.435 -3.689 -17.084 1.00 98.81 155 ARG A C 1
ATOM 1135 O O . ARG A 1 155 ? 9.389 -4.909 -17.109 1.00 98.81 155 ARG A O 1
ATOM 1142 N N . THR A 1 156 ? 10.543 -3.024 -16.760 1.00 98.69 156 THR A N 1
ATOM 1143 C CA . THR A 1 156 ? 11.804 -3.703 -16.424 1.00 98.69 156 THR A CA 1
ATOM 1144 C C . THR A 1 156 ? 11.646 -4.622 -15.209 1.00 98.69 156 THR A C 1
ATOM 1146 O O . THR A 1 156 ? 12.084 -5.771 -15.258 1.00 98.69 156 THR A O 1
ATOM 1149 N N . GLY A 1 157 ? 11.005 -4.145 -14.136 1.00 98.69 157 GLY A N 1
ATOM 1150 C CA . GLY A 1 157 ? 10.734 -4.956 -12.946 1.00 98.69 157 GLY A CA 1
ATOM 1151 C C . GLY A 1 157 ? 9.830 -6.152 -13.250 1.00 98.69 157 GLY A C 1
ATOM 1152 O O . GLY A 1 157 ? 10.158 -7.284 -12.898 1.00 98.69 157 GLY A O 1
ATOM 1153 N N . TRP A 1 158 ? 8.734 -5.923 -13.975 1.00 98.81 158 TRP A N 1
ATOM 1154 C CA . TRP A 1 158 ? 7.767 -6.973 -14.290 1.00 98.81 158 TRP A CA 1
ATOM 1155 C C . TRP A 1 158 ? 8.289 -8.024 -15.269 1.00 98.81 158 TRP A C 1
ATOM 1157 O O . TRP A 1 158 ? 8.037 -9.207 -15.060 1.00 98.81 158 TRP A O 1
ATOM 1167 N N . ILE A 1 159 ? 9.085 -7.639 -16.273 1.00 98.81 159 ILE A N 1
ATOM 1168 C CA . ILE A 1 159 ? 9.766 -8.589 -17.171 1.00 98.81 159 ILE A CA 1
ATOM 1169 C C . ILE A 1 159 ? 10.667 -9.528 -16.362 1.00 98.81 159 ILE A C 1
ATOM 1171 O O . ILE A 1 159 ? 10.625 -10.743 -16.551 1.00 98.81 159 ILE A O 1
ATOM 1175 N N . ARG A 1 160 ? 11.458 -8.982 -15.428 1.00 98.69 160 ARG A N 1
ATOM 1176 C CA . ARG A 1 160 ? 12.331 -9.791 -14.563 1.00 98.69 160 ARG A CA 1
ATOM 1177 C C . ARG A 1 160 ? 11.527 -10.728 -13.661 1.00 98.69 160 ARG A C 1
ATOM 1179 O O . ARG A 1 160 ? 11.909 -11.883 -13.507 1.00 98.69 160 ARG A O 1
ATOM 1186 N N . ALA A 1 161 ? 10.419 -10.255 -13.094 1.00 98.56 161 ALA A N 1
ATOM 1187 C CA . ALA A 1 161 ? 9.552 -11.062 -12.238 1.00 98.56 161 ALA A CA 1
ATOM 1188 C C . ALA A 1 161 ? 8.856 -12.201 -13.002 1.00 98.56 161 ALA A C 1
ATOM 1190 O O . ALA A 1 161 ? 8.801 -13.328 -12.512 1.00 98.56 161 ALA A O 1
ATOM 1191 N N . ALA A 1 162 ? 8.374 -11.931 -14.219 1.00 98.12 162 ALA A N 1
ATOM 1192 C CA . ALA A 1 162 ? 7.775 -12.943 -15.083 1.00 98.12 162 ALA A CA 1
ATOM 1193 C C . ALA A 1 162 ? 8.792 -14.035 -15.454 1.00 98.12 162 ALA A C 1
ATOM 1195 O O . ALA A 1 162 ? 8.480 -15.220 -15.335 1.00 98.12 162 ALA A O 1
ATOM 1196 N N . GLN A 1 163 ? 10.025 -13.647 -15.806 1.00 97.38 163 GLN A N 1
ATOM 1197 C CA . GLN A 1 163 ? 11.104 -14.607 -16.061 1.00 97.38 163 GLN A CA 1
ATOM 1198 C C . GLN A 1 163 ? 11.433 -15.433 -14.813 1.00 97.38 163 GLN A C 1
ATOM 1200 O O . GLN A 1 163 ? 11.562 -16.650 -14.895 1.00 97.38 163 GLN A O 1
ATOM 1205 N N . TYR A 1 164 ? 11.523 -14.792 -13.644 1.00 97.38 164 TYR A N 1
ATOM 1206 C CA . TYR A 1 164 ? 11.778 -15.484 -12.380 1.00 97.38 164 TYR A CA 1
ATOM 1207 C C . TYR A 1 164 ? 10.716 -16.552 -12.086 1.00 97.38 164 TYR A C 1
ATOM 1209 O O . TYR A 1 164 ? 11.051 -17.667 -11.688 1.00 97.38 164 TYR A O 1
ATOM 1217 N N . LEU A 1 165 ? 9.438 -16.247 -12.328 1.00 95.31 165 LEU A N 1
ATOM 1218 C CA . LEU A 1 165 ? 8.344 -17.210 -12.186 1.00 95.31 165 LEU A CA 1
ATOM 1219 C C . LEU A 1 165 ? 8.424 -18.371 -13.182 1.00 95.31 165 LEU A C 1
ATOM 1221 O O . LEU A 1 165 ? 8.126 -19.509 -12.812 1.00 95.31 165 LEU A O 1
ATOM 1225 N N . GLU A 1 166 ? 8.798 -18.104 -14.432 1.00 95.44 166 GLU A N 1
ATOM 1226 C CA . GLU A 1 166 ? 9.012 -19.149 -15.437 1.00 95.44 166 GLU A CA 1
ATOM 1227 C C . GLU A 1 166 ? 10.148 -20.089 -15.011 1.00 95.44 166 GLU A C 1
ATOM 1229 O O . GLU A 1 166 ? 9.974 -21.311 -14.977 1.00 95.44 166 GLU A O 1
ATOM 1234 N N . ASP A 1 167 ? 11.275 -19.519 -14.588 1.00 95.25 167 ASP A N 1
ATOM 1235 C CA . ASP A 1 167 ? 12.451 -20.259 -14.139 1.00 95.25 167 ASP A CA 1
ATOM 1236 C C . ASP A 1 167 ? 12.133 -21.111 -12.896 1.00 95.25 167 ASP A C 1
ATOM 1238 O O . ASP A 1 167 ? 12.520 -22.281 -12.828 1.00 95.25 167 ASP A O 1
ATOM 1242 N N . MET A 1 168 ? 11.353 -20.579 -11.945 1.00 92.19 168 MET A N 1
ATOM 1243 C CA . MET A 1 168 ? 10.879 -21.308 -10.757 1.00 92.19 168 MET A CA 1
ATOM 1244 C C . MET A 1 168 ? 10.032 -22.541 -11.101 1.00 92.19 168 MET A C 1
ATOM 1246 O O . MET A 1 168 ? 10.088 -23.542 -10.381 1.00 92.19 168 MET A O 1
ATOM 1250 N N . LYS A 1 169 ? 9.256 -22.479 -12.190 1.00 90.56 169 LYS A N 1
ATOM 1251 C CA . LYS A 1 169 ? 8.396 -23.574 -12.674 1.00 90.56 169 LYS A CA 1
ATOM 1252 C C . LYS A 1 169 ? 9.144 -24.573 -13.558 1.00 90.56 169 LYS A C 1
ATOM 1254 O O . LYS A 1 169 ? 8.620 -25.652 -13.824 1.00 90.56 169 LYS A O 1
ATOM 1259 N N . SER A 1 170 ? 10.344 -24.228 -14.017 1.00 90.56 170 SER A N 1
ATOM 1260 C CA . SER A 1 170 ? 11.125 -25.058 -14.928 1.00 90.56 170 SER A CA 1
ATOM 1261 C C . SER A 1 170 ? 11.908 -26.165 -14.207 1.00 90.56 170 SER A C 1
ATOM 1263 O O . SER A 1 170 ? 12.529 -25.959 -13.157 1.00 90.56 170 SER A O 1
ATOM 1265 N N . ASP A 1 171 ? 11.946 -27.351 -14.813 1.00 81.50 171 ASP A N 1
ATOM 1266 C CA . ASP A 1 171 ? 12.814 -28.432 -14.356 1.00 81.50 171 ASP A CA 1
ATOM 1267 C C . ASP A 1 171 ? 14.273 -28.114 -14.724 1.00 81.50 171 ASP A C 1
ATOM 1269 O O . ASP A 1 171 ? 14.660 -28.092 -15.892 1.00 81.50 171 ASP A O 1
ATOM 1273 N N . GLY A 1 172 ? 15.105 -27.854 -13.711 1.00 77.56 172 GLY A N 1
ATOM 1274 C CA . GLY A 1 172 ? 16.556 -27.696 -13.868 1.00 77.56 172 GLY A CA 1
ATOM 1275 C C . GLY A 1 172 ? 17.085 -26.266 -14.041 1.00 77.56 172 GLY A C 1
ATOM 1276 O O . GLY A 1 172 ? 18.303 -26.108 -14.109 1.00 77.56 172 GLY A O 1
ATOM 1277 N N . ARG A 1 173 ? 16.236 -25.226 -14.052 1.00 82.25 173 ARG A N 1
ATOM 1278 C CA . ARG A 1 173 ? 16.676 -23.811 -14.014 1.00 82.25 173 ARG A CA 1
ATOM 1279 C C . ARG A 1 173 ? 16.080 -23.021 -12.853 1.00 82.25 173 ARG A C 1
ATOM 1281 O O . ARG A 1 173 ? 15.775 -21.845 -13.003 1.00 82.25 173 ARG A O 1
ATOM 1288 N N . ARG A 1 174 ? 15.940 -23.641 -11.678 1.00 87.00 174 ARG A N 1
ATOM 1289 C CA . ARG A 1 174 ? 15.493 -22.900 -10.491 1.00 87.00 174 ARG A CA 1
ATOM 1290 C C . ARG A 1 174 ? 16.413 -21.693 -10.259 1.00 87.00 174 ARG A C 1
ATOM 1292 O O . ARG A 1 174 ? 17.621 -21.904 -10.104 1.00 87.00 174 ARG A O 1
ATOM 1299 N N . PRO A 1 175 ? 15.876 -20.463 -10.253 1.00 91.56 175 PRO A N 1
ATOM 1300 C CA . PRO A 1 175 ? 16.690 -19.273 -10.107 1.00 91.56 175 PRO A CA 1
ATOM 1301 C C . PRO A 1 175 ? 17.259 -19.206 -8.689 1.00 91.56 175 PRO A C 1
ATOM 1303 O O . PRO A 1 175 ? 16.725 -19.794 -7.743 1.00 91.56 175 PRO A O 1
ATOM 1306 N N . THR A 1 176 ? 18.357 -18.469 -8.529 1.00 94.38 176 THR A N 1
ATOM 1307 C CA . THR A 1 176 ? 18.812 -18.075 -7.194 1.00 94.38 176 THR A CA 1
ATOM 1308 C C . THR A 1 176 ? 17.729 -17.230 -6.546 1.00 94.38 176 THR A C 1
ATOM 1310 O O . THR A 1 176 ? 17.162 -16.349 -7.186 1.00 94.38 176 THR A O 1
ATOM 1313 N N . ARG A 1 177 ? 17.475 -17.488 -5.265 1.00 95.50 177 ARG A N 1
ATOM 1314 C CA . ARG A 1 177 ? 16.495 -16.747 -4.483 1.00 95.50 177 ARG A CA 1
ATOM 1315 C C . ARG A 1 177 ? 16.767 -15.239 -4.530 1.00 95.50 177 ARG A C 1
ATOM 1317 O O . ARG A 1 177 ? 17.858 -14.810 -4.160 1.00 95.50 177 ARG A O 1
ATOM 1324 N N . ASP A 1 178 ? 15.759 -14.463 -4.913 1.00 97.81 178 ASP A N 1
ATOM 1325 C CA . ASP A 1 178 ? 15.818 -13.002 -5.003 1.00 97.81 178 ASP A CA 1
ATOM 1326 C C . ASP A 1 178 ? 14.565 -12.406 -4.342 1.00 97.81 178 ASP A C 1
ATOM 1328 O O . ASP A 1 178 ? 13.451 -12.623 -4.808 1.00 97.81 178 ASP A O 1
ATOM 1332 N N . LEU A 1 179 ? 14.736 -11.687 -3.227 1.00 98.12 179 LEU A N 1
ATOM 1333 C CA . LEU A 1 179 ? 13.618 -11.154 -2.438 1.00 98.12 179 LEU A CA 1
ATOM 1334 C C . LEU A 1 179 ? 12.831 -10.060 -3.174 1.00 98.12 179 LEU A C 1
ATOM 1336 O O . LEU A 1 179 ? 11.631 -9.917 -2.931 1.00 98.12 179 LEU A O 1
ATOM 1340 N N . GLU A 1 180 ? 13.488 -9.300 -4.056 1.00 98.56 180 GLU A N 1
ATOM 1341 C CA . GLU A 1 180 ? 12.835 -8.286 -4.888 1.00 98.56 180 GLU A CA 1
ATOM 1342 C C . GLU A 1 180 ? 11.879 -9.004 -5.844 1.00 98.56 180 GLU A C 1
ATOM 1344 O O . GLU A 1 180 ? 10.677 -8.724 -5.873 1.00 98.56 180 GLU A O 1
ATOM 1349 N N . LEU A 1 181 ? 12.397 -10.008 -6.558 1.00 98.69 181 LEU A N 1
ATOM 1350 C CA . LEU A 1 181 ? 11.622 -10.773 -7.531 1.00 98.69 181 LEU A CA 1
ATOM 1351 C C . LEU A 1 181 ? 10.582 -11.683 -6.877 1.00 98.69 181 LEU A C 1
ATOM 1353 O O . LEU A 1 181 ? 9.516 -11.843 -7.453 1.00 98.69 181 LEU A O 1
ATOM 1357 N N . GLU A 1 182 ? 10.810 -12.211 -5.672 1.00 98.12 182 GLU A N 1
ATOM 1358 C CA . GLU A 1 182 ? 9.794 -12.948 -4.904 1.00 98.12 182 GLU A CA 1
ATOM 1359 C C . GLU A 1 182 ? 8.582 -12.070 -4.564 1.00 98.12 182 GLU A C 1
ATOM 1361 O O . GLU A 1 182 ? 7.445 -12.537 -4.621 1.00 98.12 182 GLU A O 1
ATOM 1366 N N . THR A 1 183 ? 8.791 -10.792 -4.222 1.00 98.69 183 THR A N 1
ATOM 1367 C CA . THR A 1 183 ? 7.676 -9.857 -4.002 1.00 98.69 183 THR A CA 1
ATOM 1368 C C . THR A 1 183 ? 6.900 -9.600 -5.285 1.00 98.69 183 THR A C 1
ATOM 1370 O O . THR A 1 183 ? 5.671 -9.645 -5.278 1.00 98.69 183 THR A O 1
ATOM 1373 N N . LEU A 1 184 ? 7.597 -9.331 -6.389 1.00 98.81 184 LEU A N 1
ATOM 1374 C CA . LEU A 1 184 ? 6.942 -9.059 -7.667 1.00 98.81 184 LEU A CA 1
ATOM 1375 C C . LEU A 1 184 ? 6.249 -10.311 -8.230 1.00 98.81 184 LEU A C 1
ATOM 1377 O O . LEU A 1 184 ? 5.135 -10.224 -8.734 1.00 98.81 184 LEU A O 1
ATOM 1381 N N . ALA A 1 185 ? 6.861 -11.483 -8.081 1.00 98.25 185 ALA A N 1
ATOM 1382 C CA . ALA A 1 185 ? 6.275 -12.775 -8.415 1.00 98.25 185 ALA A CA 1
ATOM 1383 C C . ALA A 1 185 ? 4.985 -13.028 -7.623 1.00 98.25 185 ALA A C 1
ATOM 1385 O O . ALA A 1 185 ? 3.970 -13.371 -8.221 1.00 98.25 185 ALA A O 1
ATOM 1386 N N . GLY A 1 186 ? 4.983 -12.752 -6.313 1.00 98.31 186 GLY A N 1
ATOM 1387 C CA . GLY A 1 186 ? 3.779 -12.857 -5.485 1.00 98.31 186 GLY A CA 1
ATOM 1388 C C . GLY A 1 186 ? 2.641 -11.933 -5.937 1.00 98.31 186 GLY A C 1
ATOM 1389 O O . GLY A 1 186 ? 1.475 -12.264 -5.750 1.00 98.31 186 GLY A O 1
ATOM 1390 N N . VAL A 1 187 ? 2.946 -10.797 -6.577 1.00 98.75 187 VAL A N 1
ATOM 1391 C CA . VAL A 1 187 ? 1.921 -9.965 -7.232 1.00 98.75 187 VAL A CA 1
ATOM 1392 C C . VAL A 1 187 ? 1.359 -10.651 -8.475 1.00 98.75 187 VAL A C 1
ATOM 1394 O O . VAL A 1 187 ? 0.142 -10.700 -8.639 1.00 98.75 187 VAL A O 1
ATOM 1397 N N . LEU A 1 188 ? 2.225 -11.181 -9.342 1.00 98.56 188 LEU A N 1
ATOM 1398 C CA . LEU A 1 188 ? 1.812 -11.866 -10.573 1.00 98.56 188 LEU A CA 1
ATOM 1399 C C . LEU A 1 188 ? 1.025 -13.161 -10.289 1.00 98.56 188 LEU A C 1
ATOM 1401 O O . LEU A 1 188 ? 0.199 -13.567 -11.101 1.00 98.56 188 LEU A O 1
ATOM 1405 N N . GLU A 1 189 ? 1.248 -13.799 -9.137 1.00 97.56 189 GLU A N 1
ATOM 1406 C CA . GLU A 1 189 ? 0.480 -14.963 -8.669 1.00 97.56 189 GLU A CA 1
ATOM 1407 C C . GLU A 1 189 ? -0.814 -14.586 -7.922 1.00 97.56 189 GLU A C 1
ATOM 1409 O O . GLU A 1 189 ? -1.683 -15.436 -7.736 1.00 97.56 189 GLU A O 1
ATOM 1414 N N . GLY A 1 190 ? -0.986 -13.310 -7.552 1.00 97.25 190 GLY A N 1
ATOM 1415 C CA . GLY A 1 190 ? -2.184 -12.790 -6.883 1.00 97.25 190 GLY A CA 1
ATOM 1416 C C . GLY A 1 190 ? -2.155 -12.827 -5.348 1.00 97.25 190 GLY A C 1
ATOM 1417 O O . GLY A 1 190 ? -3.139 -12.439 -4.719 1.00 97.25 190 GLY A O 1
ATOM 1418 N N . ASP A 1 191 ? -1.039 -13.233 -4.739 1.00 97.62 191 ASP A N 1
ATOM 1419 C CA . ASP A 1 191 ? -0.863 -13.322 -3.282 1.00 97.62 191 ASP A CA 1
ATOM 1420 C C . ASP A 1 191 ? -0.551 -11.965 -2.623 1.00 97.62 191 ASP A C 1
ATOM 1422 O O . ASP A 1 191 ? -0.797 -11.765 -1.428 1.00 97.62 191 ASP A O 1
ATOM 1426 N N . ILE A 1 192 ? 0.004 -11.019 -3.391 1.00 98.56 192 ILE A N 1
ATOM 1427 C CA . ILE A 1 192 ? 0.355 -9.669 -2.933 1.00 98.56 192 ILE A CA 1
ATOM 1428 C C . ILE A 1 192 ? -0.453 -8.632 -3.715 1.00 98.56 192 ILE A C 1
ATOM 1430 O O . ILE A 1 192 ? -0.443 -8.591 -4.942 1.00 98.56 192 ILE A O 1
ATOM 1434 N N . LEU A 1 193 ? -1.139 -7.750 -2.990 1.00 98.56 193 LEU A N 1
ATOM 1435 C CA . LEU A 1 193 ? -2.068 -6.782 -3.572 1.00 98.56 193 LEU A CA 1
ATOM 1436 C C . LEU A 1 193 ? -1.364 -5.478 -3.965 1.00 98.56 193 LEU A C 1
ATOM 1438 O O . LEU A 1 193 ? -0.767 -4.813 -3.120 1.00 98.56 193 LEU A O 1
ATOM 1442 N N . VAL A 1 194 ? -1.466 -5.046 -5.224 1.00 98.81 194 VAL A N 1
ATOM 1443 C CA . VAL A 1 194 ? -0.837 -3.786 -5.658 1.00 98.81 194 VAL A CA 1
ATOM 1444 C C . VAL A 1 194 ? -1.583 -2.574 -5.107 1.00 98.81 194 VAL A C 1
ATOM 1446 O O . VAL A 1 194 ? -2.781 -2.396 -5.321 1.00 98.81 194 VAL A O 1
ATOM 1449 N N . GLN A 1 195 ? -0.833 -1.705 -4.446 1.00 98.75 195 GLN A N 1
ATOM 1450 C CA . GLN A 1 195 ? -1.267 -0.451 -3.854 1.00 98.75 195 GLN A CA 1
ATOM 1451 C C . GLN A 1 195 ? -0.498 0.679 -4.546 1.00 98.75 195 GLN A C 1
ATOM 1453 O O . GLN A 1 195 ? 0.712 0.799 -4.359 1.00 98.75 195 GLN A O 1
ATOM 1458 N N . HIS A 1 196 ? -1.146 1.468 -5.403 1.00 98.69 196 HIS A N 1
ATOM 1459 C CA . HIS A 1 196 ? -0.427 2.321 -6.353 1.00 98.69 196 HIS A CA 1
ATOM 1460 C C . HIS A 1 196 ? -0.712 3.807 -6.124 1.00 98.69 196 HIS A C 1
ATOM 1462 O O . HIS A 1 196 ? -1.789 4.311 -6.418 1.00 98.69 196 HIS A O 1
ATOM 1468 N N . HIS A 1 197 ? 0.279 4.554 -5.654 1.00 98.25 197 HIS A N 1
ATOM 1469 C CA . HIS A 1 197 ? 0.203 6.009 -5.571 1.00 98.25 197 HIS A CA 1
ATOM 1470 C C . HIS A 1 197 ? 0.128 6.638 -6.957 1.00 98.25 197 HIS A C 1
ATOM 1472 O O . HIS A 1 197 ? 1.068 6.511 -7.739 1.00 98.25 197 HIS A O 1
ATOM 1478 N N . CYS A 1 198 ? -0.957 7.349 -7.260 1.00 96.56 198 CYS A N 1
ATOM 1479 C CA . CYS A 1 198 ? -1.087 8.041 -8.534 1.00 96.56 198 CYS A CA 1
ATOM 1480 C C . CYS A 1 198 ? -2.109 9.177 -8.439 1.00 96.56 198 CYS A C 1
ATOM 1482 O O . CYS A 1 198 ? -3.188 8.991 -7.887 1.00 96.56 198 CYS A O 1
ATOM 1484 N N . TYR A 1 199 ? -1.775 10.361 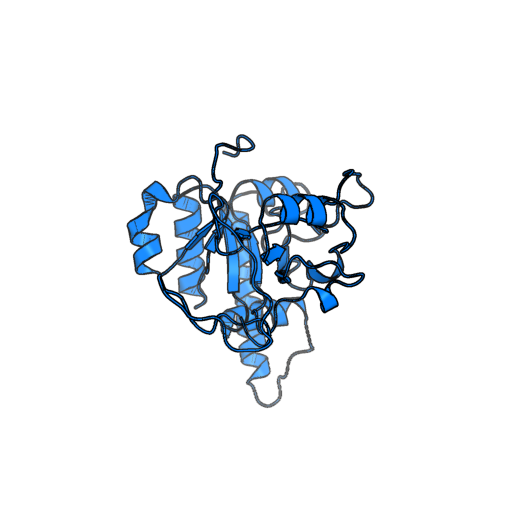-8.956 1.00 94.88 199 TYR A N 1
ATOM 1485 C CA . TYR A 1 199 ? -2.655 11.532 -8.857 1.0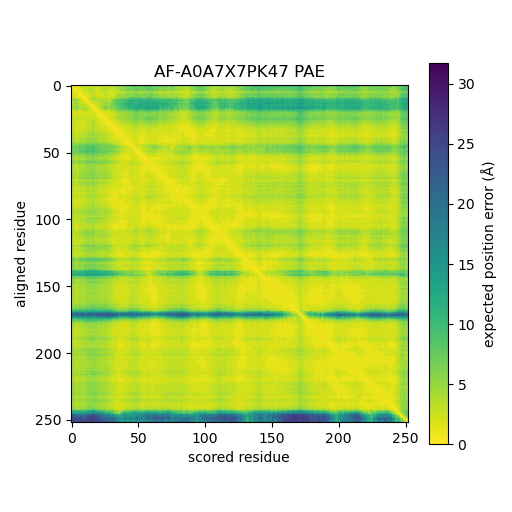0 94.88 199 TYR A CA 1
ATOM 1486 C C . TYR A 1 199 ? -3.542 11.715 -10.090 1.00 94.88 199 TYR A C 1
ATOM 1488 O O . TYR A 1 199 ? -4.750 11.900 -9.957 1.00 94.88 199 TYR A O 1
ATOM 1496 N N . ARG A 1 200 ? -2.944 11.685 -11.285 1.00 96.00 200 ARG A N 1
ATOM 1497 C CA . ARG A 1 200 ? -3.602 12.069 -12.539 1.00 96.00 200 ARG A CA 1
ATOM 1498 C C . ARG A 1 200 ? -4.282 10.904 -13.245 1.00 96.00 200 ARG A C 1
ATOM 1500 O O . ARG A 1 200 ? -3.813 9.769 -13.189 1.00 96.00 200 ARG A O 1
ATOM 1507 N N . ALA A 1 201 ? -5.357 11.215 -13.962 1.00 97.62 201 ALA A N 1
ATOM 1508 C CA . ALA A 1 201 ? -6.183 10.225 -14.645 1.00 97.62 201 ALA A CA 1
ATOM 1509 C C . ALA A 1 201 ? -5.448 9.530 -15.797 1.00 97.62 201 ALA A C 1
ATOM 1511 O O . ALA A 1 201 ? -5.549 8.316 -15.952 1.00 97.62 201 ALA A O 1
ATOM 1512 N N . ASP A 1 202 ? -4.675 10.286 -16.576 1.00 97.00 202 ASP A N 1
ATOM 1513 C CA . ASP A 1 202 ? -3.897 9.737 -17.687 1.00 97.00 202 ASP A CA 1
ATOM 1514 C C . ASP A 1 202 ? -2.795 8.791 -17.197 1.00 97.00 202 ASP A C 1
ATOM 1516 O O . ASP A 1 202 ? -2.554 7.752 -17.804 1.00 97.00 202 ASP A O 1
ATOM 1520 N N . GLU A 1 203 ? -2.171 9.102 -16.061 1.00 97.12 203 GLU A N 1
ATOM 1521 C CA . GLU A 1 203 ? -1.151 8.239 -15.465 1.00 97.12 203 GLU A CA 1
ATOM 1522 C C . GLU A 1 203 ? -1.753 6.957 -14.882 1.00 97.12 203 GLU A C 1
ATOM 1524 O O . GLU A 1 203 ? -1.180 5.886 -15.064 1.00 97.12 203 GLU A O 1
ATOM 1529 N N . MET A 1 204 ? -2.926 7.041 -14.244 1.00 98.62 204 MET A N 1
ATOM 1530 C CA . MET A 1 204 ? -3.661 5.853 -13.797 1.00 98.62 204 MET A CA 1
ATOM 1531 C C . MET A 1 204 ? -4.020 4.942 -14.974 1.00 98.62 204 MET A C 1
ATOM 1533 O O . MET A 1 204 ? -3.804 3.737 -14.880 1.00 98.62 204 MET A O 1
ATOM 1537 N N . ALA A 1 205 ? -4.485 5.501 -16.097 1.00 98.44 205 ALA A N 1
ATOM 1538 C CA . ALA A 1 205 ? -4.761 4.725 -17.306 1.00 98.44 205 ALA A CA 1
ATOM 1539 C C . ALA A 1 205 ? -3.502 4.013 -17.835 1.00 98.44 205 ALA A C 1
ATOM 1541 O O . ALA A 1 205 ? -3.549 2.822 -18.111 1.00 98.44 205 ALA A O 1
ATOM 1542 N N . GLN A 1 206 ? -2.350 4.694 -17.875 1.00 98.50 206 GLN A N 1
ATOM 1543 C CA . GLN A 1 206 ? -1.085 4.061 -18.274 1.00 98.50 206 GLN A CA 1
ATOM 1544 C C . GLN A 1 206 ? -0.641 2.946 -17.316 1.00 98.50 206 GLN A C 1
ATOM 1546 O O . GLN A 1 206 ? -0.090 1.940 -17.752 1.00 98.50 206 GLN A O 1
ATOM 1551 N N . VAL A 1 207 ? -0.869 3.100 -16.009 1.00 98.62 207 VAL A N 1
ATOM 1552 C CA . VAL A 1 207 ? -0.585 2.033 -15.037 1.00 98.62 207 VAL A CA 1
ATOM 1553 C C . VAL A 1 207 ? -1.513 0.835 -15.245 1.00 98.62 207 VAL A C 1
ATOM 1555 O O . VAL A 1 207 ? -1.054 -0.296 -15.103 1.00 98.62 207 VAL A O 1
ATOM 1558 N N . ILE A 1 208 ? -2.786 1.063 -15.586 1.00 98.75 208 ILE A N 1
ATOM 1559 C CA . ILE A 1 208 ? -3.737 -0.006 -15.928 1.00 98.75 208 ILE A CA 1
ATOM 1560 C C . ILE A 1 208 ? -3.278 -0.742 -17.191 1.00 98.75 208 ILE A C 1
ATOM 1562 O O . ILE A 1 208 ? -3.250 -1.966 -17.177 1.00 98.75 208 ILE A O 1
ATOM 1566 N N . ASP A 1 209 ? -2.827 -0.031 -18.229 1.00 98.62 209 ASP A N 1
ATOM 1567 C CA . ASP A 1 209 ? -2.290 -0.661 -19.445 1.00 98.62 209 ASP A CA 1
ATOM 1568 C C . ASP A 1 209 ? -1.081 -1.567 -19.133 1.00 98.62 209 ASP A C 1
ATOM 1570 O O . ASP A 1 209 ? -0.974 -2.671 -19.661 1.00 98.62 209 ASP A O 1
ATOM 1574 N N . VAL A 1 210 ? -0.180 -1.134 -18.239 1.00 98.75 210 VAL A N 1
ATOM 1575 C CA . VAL A 1 210 ? 0.945 -1.967 -17.767 1.00 98.75 210 VAL A CA 1
ATOM 1576 C C . VAL A 1 210 ? 0.447 -3.158 -16.940 1.00 98.75 210 VAL A C 1
ATOM 1578 O O . VAL A 1 210 ? 1.007 -4.245 -17.034 1.00 98.75 210 VAL A O 1
ATOM 1581 N N . ALA A 1 211 ? -0.600 -2.984 -16.135 1.00 98.69 211 ALA A N 1
ATOM 1582 C CA . ALA A 1 211 ? -1.198 -4.076 -15.373 1.00 98.69 211 ALA A CA 1
ATOM 1583 C C . ALA A 1 211 ? -1.785 -5.157 -16.295 1.00 98.69 211 ALA A C 1
ATOM 1585 O O . ALA A 1 211 ? -1.486 -6.339 -16.113 1.00 98.69 211 ALA A O 1
ATOM 1586 N N . ASP A 1 212 ? -2.514 -4.740 -17.334 1.00 98.56 212 ASP A N 1
ATOM 1587 C CA . ASP A 1 212 ? -3.061 -5.616 -18.373 1.00 98.56 212 ASP A CA 1
ATOM 1588 C C . ASP A 1 212 ? -1.927 -6.309 -19.172 1.00 98.56 212 ASP A C 1
ATOM 1590 O O . ASP A 1 212 ? -2.039 -7.494 -19.486 1.00 98.56 212 ASP A O 1
ATOM 1594 N N . GLU A 1 213 ? -0.805 -5.622 -19.446 1.00 98.69 213 GLU A N 1
ATOM 1595 C CA . GLU A 1 213 ? 0.370 -6.179 -20.150 1.00 98.69 213 GLU A CA 1
ATOM 1596 C C . GLU A 1 213 ? 1.018 -7.363 -19.410 1.00 98.69 213 GLU A C 1
ATOM 1598 O O . GLU A 1 213 ? 1.406 -8.342 -20.047 1.00 98.69 213 GLU A O 1
ATOM 1603 N N . PHE A 1 214 ? 1.130 -7.292 -18.079 1.00 98.56 214 PHE A N 1
ATOM 1604 C CA . PHE A 1 214 ? 1.795 -8.325 -17.266 1.00 98.56 214 PHE A CA 1
ATOM 1605 C C . PHE A 1 214 ? 0.833 -9.249 -16.514 1.00 98.56 214 PHE A C 1
ATOM 1607 O O . PHE A 1 214 ? 1.279 -10.201 -15.876 1.00 98.56 214 PHE A O 1
ATOM 1614 N N . GLY A 1 215 ? -0.474 -8.998 -16.588 1.00 97.62 215 GLY A N 1
ATOM 1615 C CA . GLY A 1 215 ? -1.490 -9.839 -15.962 1.00 97.62 215 GLY A CA 1
ATOM 1616 C C . GLY A 1 215 ? -1.595 -9.681 -14.443 1.00 97.62 215 GLY A C 1
ATOM 1617 O O . GLY A 1 215 ? -1.927 -10.649 -13.763 1.00 97.62 215 GLY A O 1
ATOM 1618 N N . TYR A 1 216 ? -1.338 -8.484 -13.903 1.00 98.12 216 TYR A N 1
ATOM 1619 C CA . TYR A 1 216 ? -1.641 -8.160 -12.501 1.00 98.12 216 TYR A CA 1
ATOM 1620 C C . TYR A 1 216 ? -2.796 -7.164 -12.394 1.00 98.12 216 TYR A C 1
ATOM 1622 O O . TYR A 1 216 ? -3.214 -6.550 -13.371 1.00 98.12 216 TYR A O 1
ATOM 1630 N N . LYS A 1 217 ? -3.310 -6.970 -11.177 1.00 97.19 217 LYS A N 1
ATOM 1631 C CA . LYS A 1 217 ? -4.375 -6.004 -10.892 1.00 97.19 217 LYS A CA 1
ATOM 1632 C C . LYS A 1 217 ? -3.920 -4.966 -9.870 1.00 97.19 217 LYS A C 1
ATOM 1634 O O . LYS A 1 217 ? -3.420 -5.313 -8.800 1.00 97.19 217 LYS A O 1
ATOM 1639 N N . VAL A 1 218 ? -4.164 -3.687 -10.159 1.00 98.69 218 VAL A N 1
ATOM 1640 C CA . VAL A 1 218 ? -4.096 -2.627 -9.142 1.00 98.69 218 VAL A CA 1
ATOM 1641 C C . VAL A 1 218 ? -5.287 -2.782 -8.199 1.00 98.69 218 VAL A C 1
ATOM 1643 O O . VAL A 1 218 ? -6.430 -2.741 -8.635 1.00 98.69 218 VAL A O 1
ATOM 1646 N N . SER A 1 219 ? -5.040 -2.973 -6.904 1.00 98.38 219 SER A N 1
ATOM 1647 C CA . SER A 1 219 ? -6.120 -3.109 -5.916 1.00 98.38 219 SER A CA 1
ATOM 1648 C C . SER A 1 219 ? -6.704 -1.754 -5.527 1.00 98.38 219 SER A C 1
ATOM 1650 O O . SER A 1 219 ? -7.920 -1.608 -5.450 1.00 98.38 219 SER A O 1
ATOM 1652 N N . SER A 1 220 ? -5.847 -0.756 -5.302 1.00 98.50 220 SER A N 1
ATOM 1653 C CA . SER A 1 220 ? -6.273 0.621 -5.053 1.00 98.50 220 SER A CA 1
ATOM 1654 C C . SER A 1 220 ? -5.276 1.619 -5.627 1.00 98.50 220 SER A C 1
ATOM 1656 O O . SER A 1 220 ? -4.061 1.445 -5.473 1.00 98.50 220 SER A O 1
ATOM 1658 N N . PHE A 1 221 ? -5.787 2.681 -6.250 1.00 98.56 221 PHE A N 1
ATOM 1659 C CA . PHE A 1 221 ? -5.008 3.890 -6.485 1.00 98.56 221 PHE A CA 1
ATOM 1660 C C . PHE A 1 221 ? -5.059 4.797 -5.257 1.00 98.56 221 PHE A C 1
ATOM 1662 O O . PHE A 1 221 ? -6.130 5.107 -4.735 1.00 98.56 221 PHE A O 1
ATOM 1669 N N . HIS A 1 222 ? -3.897 5.252 -4.795 1.00 97.00 222 HIS A N 1
ATOM 1670 C CA . HIS A 1 222 ? -3.790 6.125 -3.629 1.00 97.00 222 HIS A CA 1
ATOM 1671 C C . HIS A 1 222 ? -3.761 7.591 -4.016 1.00 97.00 222 HIS A C 1
ATOM 1673 O O . HIS A 1 222 ? -3.077 7.982 -4.967 1.00 97.00 222 HIS A O 1
ATOM 1679 N N . HIS A 1 223 ? -4.459 8.392 -3.215 1.00 94.25 223 HIS A N 1
ATOM 1680 C CA . HIS A 1 223 ? -4.796 9.800 -3.417 1.00 94.25 223 HIS A CA 1
ATOM 1681 C C . HIS A 1 223 ? -5.711 10.025 -4.614 1.00 94.25 223 HIS A C 1
ATOM 1683 O O . HIS A 1 223 ? -6.738 10.672 -4.448 1.00 94.25 223 HIS A O 1
ATOM 1689 N N . ALA A 1 224 ? -5.354 9.477 -5.783 1.00 94.75 224 ALA A N 1
ATOM 1690 C CA . ALA A 1 224 ? -6.226 9.318 -6.943 1.00 94.75 224 ALA A CA 1
ATOM 1691 C C . ALA A 1 224 ? -7.018 10.598 -7.266 1.00 94.75 224 ALA A C 1
ATOM 1693 O O . ALA A 1 224 ? -8.219 10.565 -7.526 1.00 94.75 224 ALA A O 1
ATOM 1694 N N . VAL A 1 225 ? -6.327 11.744 -7.211 1.00 93.06 225 VAL A N 1
ATOM 1695 C CA . VAL A 1 225 ? -6.922 13.093 -7.225 1.00 93.06 225 VAL A CA 1
ATOM 1696 C C . VAL A 1 225 ? -7.829 13.306 -8.437 1.00 93.06 225 VAL A C 1
ATOM 1698 O O . VAL A 1 225 ? -8.871 13.944 -8.330 1.00 93.06 225 VAL A O 1
ATOM 1701 N N . GLU A 1 226 ? -7.470 12.740 -9.587 1.00 95.25 226 GLU A N 1
ATOM 1702 C CA . GLU A 1 226 ? -8.256 12.830 -10.815 1.00 95.25 226 GLU A CA 1
ATOM 1703 C C . GLU A 1 226 ? -9.062 11.562 -11.144 1.00 95.25 226 GLU A C 1
ATOM 1705 O O . GLU A 1 226 ? -9.570 11.438 -12.258 1.00 95.25 226 GLU A O 1
ATOM 1710 N N . ALA A 1 227 ? -9.233 10.624 -10.205 1.00 95.88 227 ALA A N 1
ATOM 1711 C CA . ALA A 1 227 ? -9.977 9.380 -10.444 1.00 95.88 227 ALA A CA 1
ATOM 1712 C C . ALA A 1 227 ? -11.430 9.629 -10.860 1.00 95.88 227 ALA A C 1
ATOM 1714 O O . ALA A 1 227 ? -11.996 8.852 -11.626 1.00 95.88 227 ALA A O 1
ATOM 1715 N N . TYR A 1 228 ? -12.012 10.756 -10.439 1.00 95.31 228 TYR A N 1
ATOM 1716 C CA . TYR A 1 228 ? -13.345 11.183 -10.867 1.00 95.31 228 TYR A CA 1
ATOM 1717 C C . TYR A 1 228 ? -13.481 11.323 -12.395 1.00 95.31 228 TYR A C 1
ATOM 1719 O O . TYR A 1 228 ? -14.592 11.240 -12.910 1.00 95.31 228 TYR A O 1
ATOM 1727 N N . LYS A 1 229 ? -12.377 11.513 -13.136 1.00 97.94 229 LYS A N 1
ATOM 1728 C CA . LYS A 1 229 ? -12.377 11.587 -14.608 1.00 97.94 229 LYS A CA 1
ATOM 1729 C C . LYS A 1 229 ? -12.450 10.213 -15.282 1.00 97.94 229 LYS A C 1
ATOM 1731 O O . LYS A 1 229 ? -12.786 10.146 -16.458 1.00 97.94 229 LYS A O 1
ATOM 1736 N N . ILE A 1 230 ? -12.114 9.138 -14.565 1.00 98.19 230 ILE A N 1
ATOM 1737 C CA . ILE A 1 230 ? -11.989 7.768 -15.093 1.00 98.19 230 ILE A CA 1
ATOM 1738 C C . ILE A 1 230 ? -12.757 6.743 -14.243 1.00 98.19 230 ILE A C 1
ATOM 1740 O O . ILE A 1 230 ? -12.398 5.570 -14.202 1.00 98.19 230 ILE A O 1
ATOM 1744 N N . GLY A 1 231 ? -13.827 7.167 -13.563 1.00 98.06 231 GLY A N 1
ATOM 1745 C CA . GLY A 1 231 ? -14.580 6.312 -12.637 1.00 98.06 231 GLY A CA 1
ATOM 1746 C C . GLY A 1 231 ? -15.132 5.027 -13.268 1.00 98.06 231 GLY A C 1
ATOM 1747 O O . GLY A 1 231 ? -15.018 3.964 -12.662 1.00 98.06 231 GLY A O 1
ATOM 1748 N N . GLU A 1 232 ? -15.665 5.090 -14.495 1.00 98.25 232 GLU A N 1
ATOM 1749 C CA . GLU A 1 232 ? -16.146 3.884 -15.192 1.00 98.25 232 GLU A CA 1
ATOM 1750 C C . GLU A 1 232 ? -14.998 2.923 -15.532 1.00 98.25 232 GLU A C 1
ATOM 1752 O O . GLU A 1 232 ? -15.142 1.727 -15.311 1.00 98.25 232 GLU A O 1
ATOM 1757 N N . LEU A 1 233 ? -13.828 3.429 -15.945 1.00 98.44 233 LEU A N 1
ATOM 1758 C CA . LEU A 1 233 ? -12.646 2.590 -16.189 1.00 98.44 233 LEU A CA 1
ATOM 1759 C C . LEU A 1 233 ? -12.206 1.853 -14.913 1.00 98.44 233 LEU A C 1
ATOM 1761 O O . LEU A 1 233 ? -11.921 0.657 -14.953 1.00 98.44 233 LEU A O 1
ATOM 1765 N N . LEU A 1 234 ? -12.178 2.550 -13.770 1.00 98.50 234 LEU A N 1
ATOM 1766 C CA . LEU A 1 234 ? -11.832 1.933 -12.484 1.00 98.50 234 LEU A CA 1
ATOM 1767 C C . LEU A 1 234 ? -12.854 0.865 -12.081 1.00 98.50 234 LEU A C 1
ATOM 1769 O O . LEU A 1 234 ? -12.474 -0.222 -11.654 1.00 98.50 234 LEU A O 1
ATOM 1773 N N . LYS A 1 235 ? -14.146 1.144 -12.267 1.00 98.25 235 LYS A N 1
ATOM 1774 C CA . LYS A 1 235 ? -15.236 0.206 -11.980 1.00 98.25 235 LYS A CA 1
ATOM 1775 C C . LYS A 1 235 ? -15.193 -1.033 -12.877 1.00 98.25 235 LYS A C 1
ATOM 1777 O O . LYS A 1 235 ? -15.353 -2.138 -12.371 1.00 98.25 235 LYS A O 1
ATOM 1782 N N . GLU A 1 236 ? -14.952 -0.875 -14.179 1.00 97.88 236 GLU A N 1
ATOM 1783 C CA . GLU A 1 236 ? -14.831 -1.984 -15.139 1.00 97.88 236 GLU A CA 1
ATOM 1784 C C . GLU A 1 236 ? -13.690 -2.947 -14.793 1.00 97.88 236 GLU A C 1
ATOM 1786 O O . GLU A 1 236 ? -13.774 -4.140 -15.083 1.00 97.88 236 GLU A O 1
ATOM 1791 N N . ARG A 1 237 ? -12.623 -2.437 -14.171 1.00 97.56 237 ARG A N 1
ATOM 1792 C CA . ARG A 1 237 ? -11.462 -3.219 -13.727 1.00 97.56 237 ARG A CA 1
ATOM 1793 C C . ARG A 1 237 ? -11.504 -3.590 -12.239 1.00 97.56 237 ARG A C 1
ATOM 1795 O O . ARG A 1 237 ? -10.563 -4.211 -11.751 1.00 97.56 237 ARG A O 1
ATOM 1802 N N . ASP A 1 238 ? -12.583 -3.246 -11.530 1.00 97.75 238 ASP A N 1
ATOM 1803 C CA . ASP A 1 238 ? -12.761 -3.476 -10.089 1.00 97.75 238 ASP A CA 1
ATOM 1804 C C . ASP A 1 238 ? -11.595 -2.910 -9.243 1.00 97.75 238 ASP A C 1
ATOM 1806 O O . ASP A 1 238 ? -11.035 -3.578 -8.373 1.00 97.75 238 ASP A O 1
ATOM 1810 N N . ILE A 1 239 ? -11.179 -1.677 -9.551 1.00 98.56 239 ILE A N 1
ATOM 1811 C CA . ILE A 1 239 ? -10.071 -0.966 -8.899 1.00 98.56 239 ILE A CA 1
ATOM 1812 C C . ILE A 1 239 ? -10.631 0.070 -7.921 1.00 98.56 239 ILE A C 1
ATOM 1814 O O . ILE A 1 239 ? -11.429 0.933 -8.294 1.00 98.56 239 ILE A O 1
ATOM 1818 N N . CYS A 1 240 ? -10.172 0.028 -6.671 1.00 98.06 240 CYS A N 1
ATOM 1819 C CA . CYS A 1 240 ? -10.545 1.010 -5.655 1.00 98.06 240 CYS A CA 1
ATOM 1820 C C . CYS A 1 240 ? -9.760 2.327 -5.797 1.00 98.06 240 CYS A C 1
ATOM 1822 O O . CYS A 1 240 ? -8.695 2.393 -6.414 1.00 98.06 240 CYS A O 1
ATOM 1824 N N . ALA A 1 241 ? -10.267 3.383 -5.159 1.00 96.81 241 ALA A N 1
ATOM 1825 C CA . ALA A 1 241 ? -9.548 4.639 -4.972 1.00 96.81 241 ALA A CA 1
ATOM 1826 C C . ALA A 1 241 ? -9.516 5.001 -3.480 1.00 96.81 241 ALA A C 1
ATOM 1828 O O . ALA A 1 241 ? -10.559 5.220 -2.865 1.00 96.81 241 ALA A O 1
ATOM 1829 N N . SER A 1 242 ? -8.317 5.082 -2.903 1.00 95.38 242 SER A N 1
ATOM 1830 C CA . SER A 1 242 ? -8.087 5.540 -1.529 1.00 95.38 242 SER A CA 1
ATOM 1831 C C . SER A 1 242 ? -7.755 7.030 -1.552 1.00 95.38 242 SER A C 1
ATOM 1833 O O . SER A 1 242 ? -6.595 7.419 -1.701 1.00 95.38 242 SER A O 1
ATOM 1835 N N . ILE A 1 243 ? -8.791 7.860 -1.457 1.00 92.12 243 ILE A N 1
ATOM 1836 C CA . ILE A 1 243 ? -8.701 9.324 -1.542 1.00 92.12 243 ILE A CA 1
ATOM 1837 C C . ILE A 1 243 ? -8.631 9.970 -0.153 1.00 92.12 243 ILE A C 1
ATOM 1839 O O . ILE A 1 243 ? -8.977 9.350 0.853 1.00 92.12 243 ILE A O 1
ATOM 1843 N N . TRP A 1 244 ? -8.206 11.231 -0.089 1.00 84.69 244 TRP A N 1
ATOM 1844 C CA . TRP A 1 244 ? -8.305 12.017 1.141 1.00 84.69 244 TRP A CA 1
ATOM 1845 C C . TRP A 1 244 ? -9.754 12.417 1.431 1.00 84.69 244 TRP A C 1
ATOM 1847 O O . TRP A 1 244 ? -10.551 12.621 0.514 1.00 84.69 244 TRP A O 1
ATOM 1857 N N . ALA A 1 245 ? -10.085 12.556 2.717 1.00 76.94 245 ALA A N 1
ATOM 1858 C CA . ALA A 1 245 ? -11.378 13.086 3.145 1.00 76.94 245 ALA A CA 1
ATOM 1859 C C . ALA A 1 245 ? -11.504 14.601 2.883 1.00 76.94 245 ALA A C 1
ATOM 1861 O O . ALA A 1 245 ? -12.616 15.121 2.796 1.00 76.94 245 ALA A O 1
ATOM 1862 N N . ASP A 1 246 ? -10.373 15.298 2.747 1.00 71.06 246 ASP A N 1
ATOM 1863 C CA . ASP A 1 246 ? -10.267 16.729 2.485 1.00 71.06 246 ASP A CA 1
ATOM 1864 C C . ASP A 1 246 ? -9.106 17.065 1.524 1.00 71.06 246 ASP A C 1
ATOM 1866 O O . ASP A 1 246 ? -8.428 16.195 0.975 1.00 71.06 246 ASP A O 1
ATOM 1870 N N . TRP A 1 247 ? -8.907 18.358 1.256 1.00 60.28 247 TRP A N 1
ATOM 1871 C CA . TRP A 1 247 ? -7.828 18.839 0.396 1.00 60.28 247 TRP A CA 1
ATOM 1872 C C . TRP A 1 247 ? -6.536 18.971 1.205 1.00 60.28 247 TRP A C 1
ATOM 1874 O O . TRP A 1 247 ? -6.334 19.970 1.894 1.00 60.28 247 TRP A O 1
ATOM 1884 N N . TRP A 1 248 ? -5.640 17.992 1.087 1.00 55.53 248 TRP A N 1
ATOM 1885 C CA . TRP A 1 248 ? -4.370 17.983 1.812 1.00 55.53 248 TRP A CA 1
ATOM 1886 C C . TRP A 1 248 ? -3.150 18.085 0.881 1.00 55.53 248 TRP A C 1
ATOM 1888 O O . TRP A 1 248 ? -3.022 17.362 -0.105 1.00 55.53 248 TRP A O 1
ATOM 1898 N N . GLY A 1 249 ? -2.211 18.979 1.216 1.00 57.31 249 GLY A N 1
ATOM 1899 C CA . GLY A 1 249 ? -0.828 18.940 0.719 1.00 57.31 249 GLY A CA 1
ATOM 1900 C C . GLY A 1 249 ? -0.526 19.474 -0.691 1.00 57.31 249 GLY A C 1
ATOM 1901 O O . GLY A 1 249 ? 0.605 19.271 -1.126 1.00 57.31 249 GLY A O 1
ATOM 1902 N N . PHE A 1 250 ? -1.471 20.138 -1.380 1.00 50.38 250 PHE A N 1
ATOM 1903 C CA . PHE A 1 250 ? -1.308 20.752 -2.721 1.00 50.38 250 PHE A CA 1
ATOM 1904 C C . PHE A 1 250 ? -0.389 19.943 -3.657 1.00 50.38 250 PHE A C 1
ATOM 1906 O O . PHE A 1 250 ? 0.694 20.388 -4.035 1.00 50.38 250 PHE A O 1
ATOM 1913 N N . LYS A 1 251 ? -0.797 18.715 -3.982 1.00 56.97 251 LYS A N 1
ATOM 1914 C CA . LYS A 1 251 ? -0.059 17.819 -4.880 1.00 56.97 251 LYS A CA 1
ATOM 1915 C C . LYS A 1 251 ? -0.691 17.840 -6.269 1.00 56.97 251 LYS A C 1
ATOM 1917 O O . LYS A 1 251 ? -1.825 17.383 -6.391 1.00 56.97 251 LYS A O 1
ATOM 1922 N N . LEU A 1 252 ? 0.033 18.375 -7.261 1.00 53.22 252 LEU A N 1
ATOM 1923 C CA . LEU A 1 252 ? -0.247 18.369 -8.708 1.00 53.22 252 LEU A CA 1
ATOM 1924 C C . LEU A 1 252 ? 1.031 18.666 -9.513 1.00 53.22 252 LEU A C 1
ATOM 1926 O O . LEU A 1 252 ? 1.637 19.730 -9.248 1.00 53.22 252 LEU A O 1
#

Foldseek 3Di:
DPPPDDPDDDDDDDDPPPDDDDDQVVHDDDQFDEAAEDAAQQQAPPGDPVLNRQAPLQALQPQLDESQVSRQLPRCVLVVSVVVRHFKYWHHHDAQHQWRYKIFIFTSDRDRHRVVTGDPPDFIAIEGEAPDRNLVSCVVPPDDVDRVRSLVVLVVLLVVLVVQVVQCPDDPRNDDDDSSSVSSVCQLVPRYAYEYEDAAPVSVVSVVVSCVVRVGAHQEYEQNNHVVVVVVVCVVRVYHYHHDPDDPDPDD

Radius of gyration: 20.65 Å; Cα contacts (8 Å, |Δi|>4): 471; chains: 1; bounding box: 55×49×53 Å

Sequence (252 aa):
MRDGKIVAVGRDIDAPPGVRVIDATGKWVTPGVIDSHSHLGDYPAPGVDAVSDGNEMVNPNTAEVWAEHSVWPQDPQFDLARAGGITALQILPGSANLFGGRGVTVKNVPSVTVQGMKFPGAPYGLKMACGENPKRVYGQRGGPATRMGNVAGYRTGWIRAAQYLEDMKSDGRRPTRDLELETLAGVLEGDILVQHHCYRADEMAQVIDVADEFGYKVSSFHHAVEAYKIGELLKERDICASIWADWWGFKL